Protein AF-A0A1M3E3U8-F1 (afdb_monomer)

Radius of gyration: 50.07 Å; Cα contacts (8 Å, |Δi|>4): 641; chains: 1; bounding box: 176×36×128 Å

Structure (mmCIF, N/CA/C/O backbone):
data_AF-A0A1M3E3U8-F1
#
_entry.id   AF-A0A1M3E3U8-F1
#
loop_
_atom_site.group_PDB
_atom_site.id
_atom_site.type_symbol
_atom_site.label_atom_id
_atom_site.label_alt_id
_atom_site.label_comp_id
_atom_site.label_asym_id
_atom_site.label_entity_id
_atom_site.label_seq_id
_atom_site.pdbx_PDB_ins_code
_atom_site.Cartn_x
_atom_site.Cartn_y
_atom_site.Cartn_z
_atom_site.occupancy
_atom_site.B_iso_or_equiv
_atom_site.auth_seq_id
_atom_site.auth_comp_id
_atom_site.auth_asym_id
_atom_site.auth_atom_id
_atom_site.pdbx_PDB_model_num
ATOM 1 N N . MET A 1 1 ? 107.750 -8.713 -57.120 1.00 47.09 1 MET A N 1
ATOM 2 C CA . MET A 1 1 ? 107.190 -7.758 -56.136 1.00 47.09 1 MET A CA 1
ATOM 3 C C . MET A 1 1 ? 106.108 -6.920 -56.795 1.00 47.09 1 MET A C 1
ATOM 5 O O . MET A 1 1 ? 106.442 -6.113 -57.650 1.00 47.09 1 MET A O 1
ATOM 9 N N . LYS A 1 2 ? 104.845 -7.128 -56.408 1.00 39.91 2 LYS A N 1
ATOM 10 C CA . LYS A 1 2 ? 103.888 -6.094 -55.963 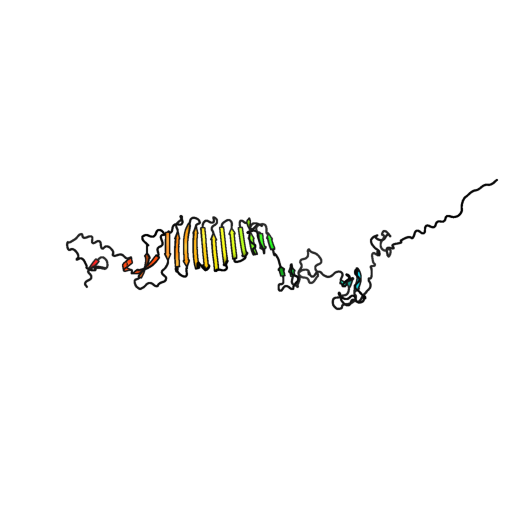1.00 39.91 2 LYS A CA 1
ATOM 11 C C . LYS A 1 2 ? 102.554 -6.790 -55.666 1.00 39.91 2 LYS A C 1
ATOM 13 O O . LYS A 1 2 ? 101.771 -7.099 -56.550 1.00 39.91 2 LYS A O 1
ATOM 18 N N . THR A 1 3 ? 102.406 -7.110 -54.389 1.00 50.44 3 THR A N 1
ATOM 19 C CA . THR A 1 3 ? 101.232 -7.641 -53.694 1.00 50.44 3 THR A CA 1
ATOM 20 C C . THR A 1 3 ? 100.165 -6.557 -53.568 1.00 50.44 3 THR A C 1
ATOM 22 O O . THR A 1 3 ? 100.559 -5.465 -53.175 1.00 50.44 3 THR A O 1
ATOM 25 N N . GLN A 1 4 ? 98.885 -6.870 -53.827 1.00 45.31 4 GLN A N 1
ATOM 26 C CA . GLN A 1 4 ? 97.648 -6.411 -53.135 1.00 45.31 4 GLN A CA 1
ATOM 27 C C . GLN A 1 4 ? 96.538 -7.419 -53.543 1.00 45.31 4 GLN A C 1
ATOM 29 O O . GLN A 1 4 ? 96.297 -7.567 -54.735 1.00 45.31 4 GLN A O 1
ATOM 34 N N . MET A 1 5 ? 96.038 -8.357 -52.714 1.00 49.56 5 MET A N 1
ATOM 35 C CA . MET A 1 5 ? 95.116 -8.230 -51.555 1.00 49.56 5 MET A CA 1
ATOM 36 C C . MET A 1 5 ? 93.924 -7.327 -51.930 1.00 49.56 5 MET A C 1
ATOM 38 O O . MET A 1 5 ? 94.169 -6.177 -52.262 1.00 49.56 5 MET A O 1
ATOM 42 N N . TYR A 1 6 ? 92.665 -7.774 -52.080 1.00 45.12 6 TYR A N 1
ATOM 43 C CA . TYR A 1 6 ? 91.730 -8.443 -51.147 1.00 45.12 6 TYR A CA 1
ATOM 44 C C . TYR A 1 6 ? 90.700 -9.294 -51.950 1.00 45.12 6 TYR A C 1
ATOM 46 O O . TYR A 1 6 ? 90.291 -8.876 -53.027 1.00 45.12 6 TYR A O 1
ATOM 54 N N . LEU A 1 7 ? 90.428 -10.570 -51.632 1.00 44.31 7 LEU A N 1
ATOM 55 C CA . LEU A 1 7 ? 89.422 -11.109 -50.680 1.00 44.31 7 LEU A CA 1
ATOM 56 C C . LEU A 1 7 ? 87.954 -10.665 -50.932 1.00 44.31 7 LEU A C 1
ATOM 58 O O . LEU A 1 7 ? 87.709 -9.473 -51.061 1.00 44.31 7 LEU A O 1
ATOM 62 N N . PRO A 1 8 ? 86.952 -11.562 -50.812 1.00 50.94 8 PRO A N 1
ATOM 63 C CA . PRO A 1 8 ? 86.638 -12.658 -51.725 1.00 50.94 8 PRO A CA 1
ATOM 64 C C . PRO A 1 8 ? 85.198 -12.574 -52.284 1.00 50.94 8 PRO A C 1
ATOM 66 O O . PRO A 1 8 ? 84.355 -11.788 -51.859 1.00 50.94 8 PRO A O 1
ATOM 69 N N . ALA A 1 9 ? 84.940 -13.436 -53.261 1.00 46.16 9 ALA A N 1
ATOM 70 C CA . ALA A 1 9 ? 83.663 -13.670 -53.910 1.00 46.16 9 ALA A CA 1
ATOM 71 C C . ALA A 1 9 ? 82.572 -14.197 -52.950 1.00 46.16 9 ALA A C 1
ATOM 73 O O . ALA A 1 9 ? 82.821 -15.085 -52.142 1.00 46.16 9 ALA A O 1
ATOM 74 N N . VAL A 1 10 ? 81.346 -13.705 -53.166 1.00 50.66 10 VAL A N 1
ATOM 75 C CA . VAL A 1 10 ? 80.073 -14.442 -53.035 1.00 50.66 10 VAL A CA 1
ATOM 76 C C . VAL A 1 10 ? 79.687 -14.909 -51.623 1.00 50.66 10 VAL A C 1
ATOM 78 O O . VAL A 1 10 ? 79.905 -16.045 -51.226 1.00 50.66 10 VAL A O 1
ATOM 81 N N . ALA A 1 11 ? 78.949 -14.046 -50.926 1.00 48.28 11 ALA A N 1
ATOM 82 C CA . ALA A 1 11 ? 77.798 -14.440 -50.112 1.00 48.28 11 ALA A CA 1
ATOM 83 C C . ALA A 1 11 ? 76.853 -13.236 -49.995 1.00 48.28 11 ALA A C 1
ATOM 85 O O . ALA A 1 11 ? 76.636 -12.674 -48.925 1.00 48.28 11 ALA A O 1
ATOM 86 N N . PHE A 1 12 ? 76.304 -12.800 -51.132 1.00 50.22 12 PHE A N 1
ATOM 87 C CA . PHE A 1 12 ? 75.153 -11.901 -51.155 1.00 50.22 12 PHE A CA 1
ATOM 88 C C . PHE A 1 12 ? 73.921 -12.725 -50.759 1.00 50.22 12 PHE A C 1
ATOM 90 O O . PHE A 1 12 ? 73.091 -13.094 -51.584 1.00 50.22 12 PHE A O 1
ATOM 97 N N . MET A 1 13 ? 73.864 -13.113 -49.484 1.00 51.66 13 MET A N 1
ATOM 98 C CA . MET A 1 13 ? 72.680 -13.696 -48.874 1.00 51.66 13 MET A CA 1
ATOM 99 C C . MET A 1 13 ? 71.683 -12.547 -48.724 1.00 51.66 13 MET A C 1
ATOM 101 O O . MET A 1 13 ? 71.619 -11.888 -47.690 1.00 51.66 13 MET A O 1
ATOM 105 N N . MET A 1 14 ? 70.958 -12.252 -49.808 1.00 54.44 14 MET A N 1
ATOM 106 C CA . MET A 1 14 ? 69.729 -11.472 -49.753 1.00 54.44 14 MET A CA 1
ATOM 107 C C . MET A 1 14 ? 68.792 -12.216 -48.806 1.00 54.44 14 MET A C 1
ATOM 109 O O . MET A 1 14 ? 68.085 -13.138 -49.206 1.00 54.44 14 MET A O 1
ATOM 113 N N . MET A 1 15 ? 68.815 -11.840 -47.529 1.00 57.16 15 MET A N 1
ATOM 114 C CA . MET A 1 15 ? 67.690 -12.092 -46.650 1.00 57.16 15 MET A CA 1
ATOM 115 C C . MET A 1 15 ? 66.501 -11.408 -47.311 1.00 57.16 15 MET A C 1
ATOM 117 O O . MET A 1 15 ? 66.370 -10.185 -47.280 1.00 57.16 15 MET A O 1
ATOM 121 N N . THR A 1 16 ? 65.653 -12.197 -47.959 1.00 57.88 16 THR A N 1
ATOM 122 C CA . THR A 1 16 ? 64.303 -11.788 -48.316 1.00 57.88 16 THR A CA 1
ATOM 123 C C . THR A 1 16 ? 63.552 -11.601 -47.005 1.00 57.88 16 THR A C 1
ATOM 125 O O . THR A 1 16 ? 62.852 -12.497 -46.539 1.00 57.88 16 THR A O 1
ATOM 128 N N . ALA A 1 17 ? 63.754 -10.455 -46.358 1.00 58.94 17 ALA A N 1
ATOM 129 C CA . ALA A 1 17 ? 62.857 -9.997 -45.320 1.00 58.94 17 ALA A CA 1
ATOM 130 C C . ALA A 1 17 ? 61.525 -9.730 -46.022 1.00 58.94 17 ALA A C 1
ATOM 132 O O . ALA A 1 17 ? 61.361 -8.731 -46.720 1.00 58.94 17 ALA A O 1
ATOM 133 N N . SER A 1 18 ? 60.590 -10.668 -45.904 1.00 62.00 18 SER A N 1
ATOM 134 C CA . SER A 1 18 ? 59.197 -10.431 -46.252 1.00 62.00 18 SER A CA 1
ATOM 135 C C . SER A 1 18 ? 58.698 -9.295 -45.361 1.00 62.00 18 SER A C 1
ATOM 137 O O . SER A 1 18 ? 58.420 -9.494 -44.179 1.00 62.00 18 SER A O 1
ATOM 139 N N . ALA A 1 19 ? 58.659 -8.082 -45.914 1.00 58.94 19 ALA A N 1
ATOM 140 C CA . ALA A 1 19 ? 58.070 -6.929 -45.260 1.00 58.94 19 ALA A CA 1
ATOM 141 C C . ALA A 1 19 ? 56.557 -7.164 -45.163 1.00 58.94 19 ALA A C 1
ATOM 143 O O . ALA A 1 19 ? 55.836 -7.060 -46.154 1.00 58.94 19 ALA A O 1
ATOM 144 N N . MET A 1 20 ? 56.077 -7.507 -43.968 1.00 61.06 20 MET A N 1
ATOM 145 C CA . MET A 1 20 ? 54.649 -7.508 -43.660 1.00 61.06 20 MET A CA 1
ATOM 146 C C . MET A 1 20 ? 54.196 -6.049 -43.550 1.00 61.06 20 MET A C 1
ATOM 148 O O . MET A 1 20 ? 54.241 -5.452 -42.478 1.00 61.06 20 MET A O 1
ATOM 152 N N . ALA A 1 21 ? 53.820 -5.438 -44.671 1.00 60.94 21 ALA A N 1
ATOM 153 C CA . ALA A 1 21 ? 53.262 -4.093 -44.675 1.00 60.94 21 ALA A CA 1
ATOM 154 C C . ALA A 1 21 ? 51.760 -4.164 -44.372 1.00 60.94 21 ALA A C 1
ATOM 156 O O . ALA A 1 21 ? 50.943 -4.328 -45.277 1.00 60.94 21 ALA A O 1
ATOM 157 N N . GLN A 1 22 ? 51.374 -4.016 -43.104 1.00 64.31 22 GLN A N 1
ATOM 158 C CA . GLN A 1 22 ? 50.010 -3.580 -42.819 1.00 64.31 22 GLN A CA 1
ATOM 159 C C . GLN A 1 22 ? 49.916 -2.108 -43.228 1.00 64.31 22 GLN A C 1
ATOM 161 O O . GLN A 1 22 ? 50.676 -1.271 -42.741 1.00 64.31 22 GLN A O 1
ATOM 166 N N . THR A 1 23 ? 49.031 -1.796 -44.171 1.00 73.00 23 THR A N 1
ATOM 167 C CA . THR A 1 23 ? 48.880 -0.430 -44.679 1.00 73.00 23 THR A CA 1
ATOM 168 C C . THR A 1 23 ? 47.636 0.192 -44.066 1.00 73.00 23 THR A C 1
ATOM 170 O O . THR A 1 23 ? 46.518 -0.193 -44.398 1.00 73.00 23 THR A O 1
ATOM 173 N N . LYS A 1 24 ? 47.835 1.183 -43.193 1.00 86.00 24 LYS A N 1
ATOM 174 C CA . LYS A 1 24 ? 46.784 2.138 -42.832 1.00 86.00 24 LYS A CA 1
ATOM 175 C C . LYS A 1 24 ? 46.380 2.904 -44.094 1.00 86.00 24 LYS A C 1
ATOM 177 O O . LYS A 1 24 ? 47.239 3.497 -44.749 1.00 86.00 24 LYS A O 1
ATOM 182 N N . ILE A 1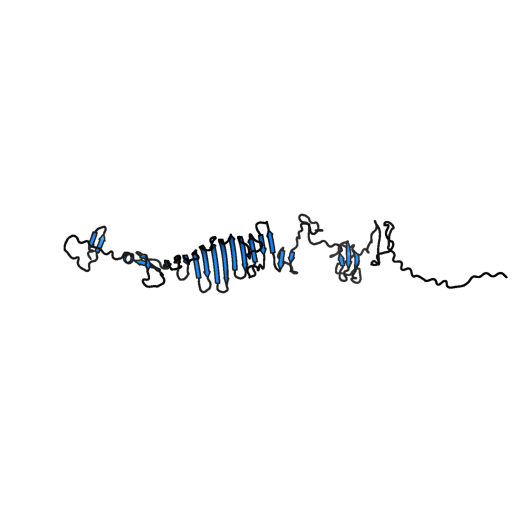 25 ? 45.097 2.902 -44.448 1.00 89.25 25 ILE A N 1
ATOM 183 C CA . ILE A 1 25 ? 44.604 3.639 -45.617 1.00 89.25 25 ILE A CA 1
ATOM 184 C C . ILE A 1 25 ? 44.312 5.075 -45.175 1.00 89.25 25 ILE A C 1
ATOM 186 O O . ILE A 1 25 ? 43.394 5.315 -44.392 1.00 89.25 25 ILE A O 1
ATOM 190 N N . LYS A 1 26 ? 45.091 6.033 -45.684 1.00 88.44 26 LYS A N 1
ATOM 191 C CA . LYS A 1 26 ? 44.958 7.456 -45.347 1.00 88.44 26 LYS A CA 1
ATOM 192 C C . LYS A 1 26 ? 44.986 8.355 -46.575 1.00 88.44 26 LYS A C 1
ATOM 194 O O . LYS A 1 26 ? 45.572 7.999 -47.593 1.00 88.44 26 LYS A O 1
ATOM 199 N N . ASP A 1 27 ? 44.394 9.541 -46.465 1.00 88.50 27 ASP A N 1
ATOM 200 C CA . ASP A 1 27 ? 44.378 10.555 -47.532 1.00 88.50 27 ASP A CA 1
ATOM 201 C C . ASP A 1 27 ? 45.344 11.730 -47.301 1.00 88.50 27 ASP A C 1
ATOM 203 O O . ASP A 1 27 ? 45.356 12.683 -48.079 1.00 88.50 27 ASP A O 1
ATOM 207 N N . GLY A 1 28 ? 46.152 11.658 -46.239 1.00 86.94 28 GLY A N 1
ATOM 208 C CA . GLY A 1 28 ? 47.145 12.676 -45.889 1.00 86.94 28 GLY A CA 1
ATOM 209 C C . GLY A 1 28 ? 46.590 13.889 -45.137 1.00 86.94 28 GLY A C 1
ATOM 210 O O . GLY A 1 28 ? 47.351 14.807 -44.850 1.00 86.94 28 GLY A O 1
ATOM 211 N N . SER A 1 29 ? 45.301 13.903 -44.785 1.00 88.88 29 SER A N 1
ATOM 212 C CA . SER A 1 29 ? 44.689 15.015 -44.043 1.00 88.88 29 SER A CA 1
ATOM 213 C C . SER A 1 29 ? 45.019 15.036 -42.542 1.00 88.88 29 SER A C 1
ATOM 215 O O . SER A 1 29 ? 44.788 16.055 -41.890 1.00 88.88 29 SER A O 1
ATOM 217 N N . ILE A 1 30 ? 45.570 13.944 -41.999 1.00 86.06 30 ILE A N 1
ATOM 218 C CA . ILE A 1 30 ? 46.013 13.794 -40.605 1.00 86.06 30 ILE A CA 1
ATOM 219 C C . ILE A 1 30 ? 47.512 13.455 -40.587 1.00 86.06 30 ILE A C 1
ATOM 221 O O . ILE A 1 30 ? 47.988 12.627 -41.368 1.00 86.06 30 ILE A O 1
ATOM 225 N N . SER A 1 31 ? 48.262 14.086 -39.679 1.00 86.50 31 SER A N 1
ATOM 226 C CA . SER A 1 31 ? 49.657 13.734 -39.387 1.00 86.50 31 SER A CA 1
ATOM 227 C C . SER A 1 31 ? 49.710 12.825 -38.156 1.00 86.50 31 SER A C 1
ATOM 229 O O . SER A 1 31 ? 49.642 13.303 -37.025 1.00 86.50 31 SER A O 1
ATOM 231 N N . SER A 1 32 ? 49.788 11.511 -38.373 1.00 81.56 32 SER A N 1
ATOM 232 C CA . SER A 1 32 ? 49.853 10.484 -37.325 1.00 81.56 32 SER A CA 1
ATOM 233 C C . SER A 1 32 ? 50.956 9.453 -37.602 1.00 81.56 32 SER A C 1
ATOM 235 O O . SER A 1 32 ? 51.620 9.477 -38.647 1.00 81.56 32 SER A O 1
ATOM 237 N N . THR A 1 33 ? 51.154 8.520 -36.665 1.00 81.81 33 THR A N 1
ATOM 238 C CA . THR A 1 33 ? 52.050 7.381 -36.876 1.00 81.81 33 THR A CA 1
ATOM 239 C C . THR A 1 33 ? 51.530 6.502 -38.027 1.00 81.81 33 THR A C 1
ATOM 241 O O . THR A 1 33 ? 50.348 6.159 -38.080 1.00 81.81 33 THR A O 1
ATOM 244 N N . PRO A 1 34 ? 52.399 6.099 -38.971 1.00 74.50 34 PRO A N 1
ATOM 245 C CA . PRO A 1 34 ? 51.977 5.342 -40.150 1.00 74.50 34 PRO A CA 1
ATOM 246 C C . PRO A 1 34 ? 51.612 3.886 -39.836 1.00 74.50 34 PRO A C 1
ATOM 248 O O . PRO A 1 34 ? 50.999 3.226 -40.671 1.00 74.50 34 PRO A O 1
ATOM 251 N N . GLN A 1 35 ? 51.989 3.385 -38.655 1.00 85.06 35 GLN A N 1
ATOM 252 C CA . GLN A 1 35 ? 51.650 2.032 -38.229 1.00 85.06 35 GLN A CA 1
ATOM 253 C C . GLN A 1 35 ? 50.146 1.948 -37.927 1.00 85.06 35 GLN A C 1
ATOM 255 O O . GLN A 1 35 ? 49.643 2.780 -37.163 1.00 85.06 35 GLN A O 1
ATOM 260 N N . PRO A 1 36 ? 49.418 0.990 -38.522 1.00 84.62 36 PRO A N 1
ATOM 261 C CA . PRO A 1 36 ? 48.057 0.699 -38.103 1.00 84.62 36 PRO A CA 1
ATOM 262 C C . PRO A 1 36 ? 48.044 0.110 -36.688 1.00 84.62 36 PRO A C 1
ATOM 264 O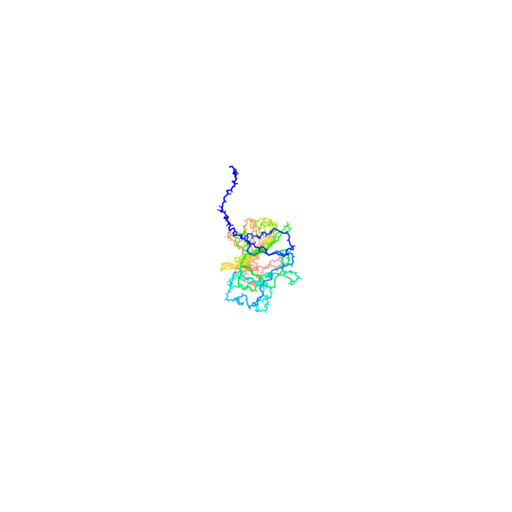 O . PRO A 1 36 ? 49.047 -0.401 -36.185 1.00 84.62 36 PRO A O 1
ATOM 267 N N . SER A 1 37 ? 46.894 0.192 -36.035 1.00 86.25 37 SER A N 1
ATOM 268 C CA . SER A 1 37 ? 46.616 -0.478 -34.775 1.00 86.25 37 SER A CA 1
ATOM 269 C C . SER A 1 37 ? 46.866 -1.978 -34.923 1.00 86.25 37 SER A C 1
ATOM 271 O O . SER A 1 37 ? 46.295 -2.619 -35.802 1.00 86.25 37 SER A O 1
ATOM 273 N N . GLY A 1 38 ? 47.647 -2.569 -34.013 1.00 88.06 38 GLY A N 1
ATOM 274 C CA . GLY A 1 38 ? 47.888 -4.020 -33.993 1.00 88.06 38 GLY A CA 1
ATOM 275 C C . GLY A 1 38 ? 46.619 -4.864 -33.800 1.00 88.06 38 GLY A C 1
ATOM 276 O O . GLY A 1 38 ? 46.660 -6.077 -33.980 1.00 88.06 38 GLY A O 1
ATOM 277 N N . ASN A 1 39 ? 45.495 -4.220 -33.468 1.00 88.31 39 ASN A N 1
ATOM 278 C CA . ASN A 1 39 ? 44.179 -4.834 -33.309 1.00 88.31 39 ASN A CA 1
ATOM 279 C C . ASN A 1 39 ? 43.249 -4.613 -34.520 1.00 88.31 39 ASN A C 1
ATOM 281 O O . ASN A 1 39 ? 42.078 -4.981 -34.449 1.00 88.31 39 ASN A O 1
ATOM 285 N N . ALA A 1 40 ? 43.719 -3.992 -35.610 1.00 87.00 40 ALA A N 1
ATOM 286 C CA . ALA A 1 40 ? 42.898 -3.668 -36.774 1.00 87.00 40 ALA A CA 1
ATOM 287 C C . ALA A 1 40 ? 43.471 -4.280 -38.058 1.00 87.00 40 ALA A C 1
ATOM 289 O O . ALA A 1 40 ? 44.582 -3.973 -38.476 1.00 87.00 40 ALA A O 1
ATOM 290 N N . VAL A 1 41 ? 42.668 -5.103 -38.739 1.00 87.44 41 VAL A N 1
ATOM 291 C CA . VAL A 1 41 ? 42.979 -5.555 -40.109 1.00 87.44 41 VAL A CA 1
ATOM 292 C C . VAL A 1 41 ? 42.730 -4.430 -41.125 1.00 87.44 41 VAL A C 1
ATOM 294 O O . VAL A 1 41 ? 43.400 -4.361 -42.152 1.00 87.44 41 VAL A O 1
ATOM 297 N N . LEU A 1 42 ? 41.787 -3.529 -40.828 1.00 88.38 42 LEU A N 1
ATOM 298 C CA . LEU A 1 42 ? 41.476 -2.345 -41.624 1.00 88.38 42 LEU A CA 1
ATOM 299 C C . LEU A 1 42 ? 41.439 -1.115 -40.716 1.00 88.38 42 LEU A C 1
ATOM 301 O O . LEU A 1 42 ? 40.608 -1.033 -39.814 1.00 88.38 42 LEU A O 1
ATOM 305 N N . GLU A 1 43 ? 42.301 -0.143 -41.003 1.00 90.88 43 GLU A N 1
ATOM 306 C CA . GLU A 1 43 ? 42.273 1.185 -40.395 1.00 90.88 43 GLU A CA 1
ATOM 307 C C . GLU A 1 43 ? 42.204 2.246 -41.496 1.00 90.88 43 GLU A C 1
ATOM 309 O O . GLU A 1 43 ? 42.998 2.233 -42.443 1.00 90.88 43 GLU A O 1
ATOM 314 N N . LEU A 1 44 ? 41.230 3.147 -41.361 1.00 91.69 44 LEU A N 1
ATOM 315 C CA . LEU A 1 44 ? 40.986 4.268 -42.260 1.00 91.69 44 LEU A CA 1
ATOM 316 C C . LEU A 1 44 ? 41.227 5.564 -41.492 1.00 91.69 44 LEU A C 1
ATOM 318 O O . LEU A 1 44 ? 40.642 5.762 -40.430 1.00 91.69 44 LEU A O 1
ATOM 322 N N . GLU A 1 45 ? 42.057 6.446 -42.038 1.00 91.44 45 GLU A N 1
ATOM 323 C CA . GLU A 1 45 ? 42.393 7.720 -41.405 1.00 91.44 45 GLU A CA 1
ATOM 324 C C . GLU A 1 45 ? 42.173 8.888 -42.372 1.00 91.44 45 GLU A C 1
ATOM 326 O O . GLU A 1 45 ? 42.831 9.010 -43.408 1.00 91.44 45 GLU A O 1
ATOM 331 N N . SER A 1 46 ? 41.225 9.757 -42.027 1.00 93.00 46 SER A N 1
ATOM 332 C CA . SER A 1 46 ? 40.938 10.997 -42.743 1.00 93.00 46 SER A CA 1
ATOM 333 C C . SER A 1 46 ? 40.201 11.972 -41.822 1.00 93.00 46 SER A C 1
ATOM 335 O O . SER A 1 46 ? 39.383 11.558 -41.005 1.00 93.00 46 SER A O 1
ATOM 337 N N . ASN A 1 47 ? 40.459 13.270 -41.974 1.00 93.50 47 ASN A N 1
ATOM 338 C CA . ASN A 1 47 ? 39.711 14.345 -41.320 1.00 93.50 47 ASN A CA 1
ATOM 339 C C . ASN A 1 47 ? 38.391 14.678 -42.036 1.00 93.50 47 ASN A C 1
ATOM 341 O O . ASN A 1 47 ? 37.576 15.419 -41.491 1.00 93.50 47 ASN A O 1
ATOM 345 N N . ASN A 1 48 ? 38.188 14.209 -43.275 1.00 93.06 48 ASN A N 1
ATOM 346 C CA . ASN A 1 48 ? 37.062 14.645 -44.111 1.00 93.06 48 ASN A CA 1
ATOM 347 C C . ASN A 1 48 ? 36.462 13.569 -45.039 1.00 93.06 48 ASN A C 1
ATOM 349 O O . ASN A 1 48 ? 35.529 13.867 -45.786 1.00 93.06 48 ASN A O 1
ATOM 353 N N . LYS A 1 49 ? 36.950 12.327 -44.995 1.00 93.56 49 LYS A N 1
ATOM 354 C CA . LYS A 1 49 ? 36.393 11.164 -45.702 1.00 93.56 49 LYS A CA 1
ATOM 355 C C . LYS A 1 49 ? 35.988 10.088 -44.701 1.00 93.56 49 LYS A C 1
ATOM 357 O O . LYS A 1 49 ? 36.551 9.987 -43.618 1.00 93.56 49 LYS A O 1
ATOM 362 N N . GLY A 1 50 ? 35.021 9.262 -45.089 1.00 91.50 50 GLY A N 1
ATOM 363 C CA . GLY A 1 50 ? 34.550 8.129 -44.292 1.00 91.50 50 GLY A CA 1
ATOM 364 C C . GLY A 1 50 ? 34.537 6.824 -45.082 1.00 91.50 50 GLY A C 1
ATOM 365 O O . GLY A 1 50 ? 34.886 6.785 -46.263 1.00 91.50 50 GLY A O 1
ATOM 366 N N . LEU A 1 51 ? 34.095 5.751 -44.426 1.00 93.56 51 LEU A N 1
ATOM 367 C CA . LEU A 1 51 ? 33.841 4.460 -45.059 1.00 93.56 51 LEU A CA 1
ATOM 368 C C . LEU A 1 51 ? 32.423 4.430 -45.638 1.00 93.56 51 LEU A C 1
ATOM 370 O O . LEU A 1 51 ? 31.445 4.486 -44.894 1.00 93.56 51 LEU A O 1
ATOM 374 N N . LEU A 1 52 ? 32.304 4.286 -46.958 1.00 94.06 52 LEU A N 1
ATOM 375 C CA . LEU A 1 52 ? 31.024 3.976 -47.589 1.00 94.06 52 LEU A CA 1
ATOM 376 C C . LEU A 1 52 ? 30.832 2.456 -47.617 1.00 94.06 52 LEU A C 1
ATOM 378 O O . LEU A 1 52 ? 31.447 1.763 -48.425 1.00 94.06 52 LEU A O 1
ATOM 382 N N . LEU A 1 53 ? 29.983 1.941 -46.728 1.00 96.19 53 LEU A N 1
ATOM 383 C CA . LEU A 1 53 ? 29.631 0.520 -46.704 1.00 96.19 53 LEU A CA 1
ATOM 384 C C . LEU A 1 53 ? 28.820 0.111 -47.948 1.00 96.19 53 LEU A C 1
ATOM 386 O O . LEU A 1 53 ? 28.153 0.961 -48.552 1.00 96.19 53 LEU A O 1
ATOM 390 N N . PRO A 1 54 ? 28.821 -1.187 -48.315 1.00 96.94 54 PRO A N 1
ATOM 391 C CA . PRO A 1 54 ? 27.958 -1.701 -49.370 1.00 96.94 54 PRO A CA 1
ATOM 392 C C . PRO A 1 54 ? 26.497 -1.291 -49.155 1.00 96.94 54 PRO A C 1
ATOM 394 O O . PRO A 1 54 ? 25.937 -1.480 -48.071 1.00 96.94 54 PRO A O 1
ATOM 397 N N . ARG A 1 55 ? 25.890 -0.716 -50.198 1.00 97.50 55 ARG A N 1
ATOM 398 C CA . ARG A 1 55 ? 24.478 -0.323 -50.215 1.00 97.50 55 ARG A CA 1
ATOM 399 C C . ARG A 1 55 ? 23.641 -1.515 -50.646 1.00 97.50 55 ARG A C 1
ATOM 401 O O . ARG A 1 55 ? 23.715 -1.933 -51.798 1.00 97.50 55 ARG A O 1
ATOM 408 N N . VAL A 1 56 ? 22.873 -2.059 -49.717 1.00 96.81 56 VAL A N 1
ATOM 409 C CA . VAL A 1 56 ? 22.137 -3.310 -49.895 1.00 96.81 56 VAL A CA 1
ATOM 410 C C . VAL A 1 56 ? 20.654 -3.042 -49.667 1.00 96.81 56 VAL A C 1
ATOM 412 O O . VAL A 1 56 ? 20.292 -2.406 -48.689 1.00 96.81 56 VAL A O 1
ATOM 415 N N . ALA A 1 57 ? 19.776 -3.507 -50.553 1.00 97.00 57 ALA A N 1
ATOM 416 C CA . ALA A 1 57 ? 18.333 -3.435 -50.328 1.00 97.00 57 ALA A CA 1
ATOM 417 C C . ALA A 1 57 ? 17.893 -4.659 -49.509 1.00 97.00 57 ALA A C 1
ATOM 419 O O . ALA A 1 57 ? 17.743 -5.746 -50.065 1.00 97.00 57 ALA A O 1
ATOM 420 N N . LEU A 1 58 ? 17.753 -4.503 -48.190 1.00 97.19 58 LEU A N 1
ATOM 421 C CA . LEU A 1 58 ? 17.271 -5.571 -47.310 1.00 97.19 58 LEU A CA 1
ATOM 422 C C . LEU A 1 58 ? 15.758 -5.765 -47.474 1.00 97.19 58 LEU A C 1
ATOM 424 O O . LEU A 1 58 ? 15.037 -4.820 -47.789 1.00 97.19 58 LEU A O 1
ATOM 428 N N . THR A 1 59 ? 15.272 -6.985 -47.242 1.00 96.25 59 THR A N 1
ATOM 429 C CA . THR A 1 59 ? 13.844 -7.316 -47.398 1.00 96.25 59 THR A CA 1
ATOM 430 C C . THR A 1 59 ? 13.084 -7.396 -46.074 1.00 96.25 59 THR A C 1
ATOM 432 O O . THR A 1 59 ? 11.917 -7.017 -46.040 1.00 96.25 59 THR A O 1
ATOM 435 N N . ALA A 1 60 ? 13.723 -7.895 -45.010 1.00 96.69 60 ALA A N 1
ATOM 436 C CA . ALA A 1 60 ? 13.204 -7.962 -43.639 1.00 96.69 60 ALA A CA 1
ATOM 437 C C . ALA A 1 60 ? 14.354 -8.237 -42.648 1.00 96.69 60 ALA A C 1
ATOM 439 O O . ALA A 1 60 ? 15.399 -8.753 -43.059 1.00 96.69 60 ALA A O 1
ATOM 440 N N . LEU A 1 61 ? 14.180 -7.951 -41.352 1.00 96.06 61 LEU A N 1
ATOM 441 C CA . LEU A 1 61 ? 15.222 -8.181 -40.338 1.00 96.06 61 LEU A CA 1
ATOM 442 C C . LEU A 1 61 ? 15.574 -9.668 -40.204 1.00 96.06 61 LEU A C 1
ATOM 444 O O . LEU A 1 61 ? 16.745 -10.033 -40.125 1.00 96.06 61 LEU A O 1
ATOM 448 N N . ASN A 1 62 ? 14.570 -10.540 -40.233 1.00 96.38 62 ASN A N 1
ATOM 449 C CA . ASN A 1 62 ? 14.711 -11.987 -40.049 1.00 96.38 62 ASN A CA 1
ATOM 450 C C . ASN A 1 62 ? 15.072 -12.765 -41.331 1.00 96.38 62 ASN A C 1
ATOM 452 O O . ASN A 1 62 ? 15.006 -13.993 -41.338 1.00 96.38 62 ASN A O 1
ATOM 456 N N . THR A 1 63 ? 15.391 -12.072 -42.428 1.00 95.75 63 THR A N 1
ATOM 457 C CA . THR A 1 63 ? 15.694 -12.695 -43.720 1.00 95.75 63 THR A CA 1
ATOM 458 C C . THR A 1 63 ? 17.135 -12.401 -44.127 1.00 95.75 63 THR A C 1
ATOM 460 O O . THR A 1 63 ? 17.582 -11.257 -44.099 1.00 95.75 63 THR A O 1
ATOM 463 N N . ALA A 1 64 ? 17.869 -13.431 -44.559 1.00 93.69 64 ALA A N 1
ATOM 464 C CA . ALA A 1 64 ? 19.261 -13.281 -44.989 1.00 93.69 64 ALA A CA 1
ATOM 465 C C . ALA A 1 64 ? 19.402 -12.458 -46.281 1.00 93.69 64 ALA A C 1
ATOM 467 O O . ALA A 1 64 ? 20.439 -11.831 -46.506 1.00 93.69 64 ALA A O 1
ATOM 468 N N . ALA A 1 65 ? 18.359 -12.458 -47.115 1.00 91.25 65 ALA A N 1
ATOM 469 C CA . ALA A 1 65 ? 18.342 -11.805 -48.413 1.00 91.25 65 ALA A CA 1
ATOM 470 C C . ALA A 1 65 ? 18.782 -10.327 -48.331 1.00 91.25 65 ALA A C 1
ATOM 472 O O . ALA A 1 65 ? 18.411 -9.612 -47.395 1.00 91.25 65 ALA A O 1
ATOM 473 N N . PRO A 1 66 ? 19.574 -9.860 -49.314 1.00 88.81 66 PRO A N 1
ATOM 474 C CA . PRO A 1 66 ? 19.966 -10.552 -50.550 1.00 88.81 66 PRO A CA 1
ATOM 475 C C . PRO A 1 66 ? 21.180 -11.488 -50.407 1.00 88.81 66 PRO A C 1
ATOM 477 O O . PRO A 1 66 ? 21.666 -12.012 -51.407 1.00 88.81 66 PRO A O 1
ATOM 480 N N . LEU A 1 67 ? 21.685 -11.708 -49.190 1.00 91.19 67 LEU A N 1
ATOM 481 C CA . LEU A 1 67 ? 22.686 -12.745 -48.948 1.00 91.19 67 LEU A CA 1
ATOM 482 C C . LEU A 1 67 ? 22.030 -14.130 -48.972 1.00 91.19 67 LEU A C 1
ATOM 484 O O . LEU A 1 67 ? 20.831 -14.279 -48.734 1.00 91.19 67 LEU A O 1
ATOM 488 N N . THR A 1 68 ? 22.831 -15.163 -49.220 1.00 94.00 68 THR A N 1
ATOM 489 C CA . THR A 1 68 ? 22.368 -16.559 -49.190 1.00 94.00 68 THR A CA 1
ATOM 490 C C . THR A 1 68 ? 22.210 -17.104 -47.767 1.00 94.00 68 THR A C 1
ATOM 492 O O . THR A 1 68 ? 21.478 -18.068 -47.569 1.00 94.00 68 THR A O 1
ATOM 495 N N . ALA A 1 69 ? 22.873 -16.495 -46.776 1.00 96.38 69 ALA A N 1
ATOM 496 C CA . ALA A 1 69 ? 22.805 -16.857 -45.361 1.00 96.38 69 ALA A CA 1
ATOM 497 C C . ALA A 1 69 ? 23.122 -15.651 -44.455 1.00 96.38 69 ALA A C 1
ATOM 499 O O . ALA A 1 69 ? 23.773 -14.695 -44.883 1.00 96.38 69 ALA A O 1
ATOM 500 N N . HIS A 1 70 ? 22.682 -15.702 -43.193 1.00 97.12 70 HIS A N 1
ATOM 501 C CA . HIS A 1 70 ? 23.097 -14.741 -42.170 1.00 97.12 70 HIS A CA 1
ATOM 502 C C . HIS A 1 70 ? 24.572 -14.966 -41.804 1.00 97.12 70 HIS A C 1
ATOM 504 O O . HIS A 1 70 ? 24.980 -16.089 -41.515 1.00 97.12 70 HIS A O 1
ATOM 510 N N . VAL A 1 71 ? 25.374 -13.898 -41.811 1.00 97.38 71 VAL A N 1
ATOM 511 C CA . VAL A 1 71 ? 26.811 -13.943 -41.492 1.00 97.38 71 VAL A CA 1
ATOM 512 C C . VAL A 1 71 ? 27.091 -12.970 -40.356 1.00 97.38 71 VAL A C 1
ATOM 514 O O . VAL A 1 71 ? 27.032 -11.760 -40.560 1.00 97.38 71 VAL A O 1
ATOM 517 N N . ALA A 1 72 ? 27.397 -13.484 -39.163 1.00 97.56 72 ALA A N 1
ATOM 518 C CA . ALA A 1 72 ? 27.643 -12.656 -37.983 1.00 97.56 72 ALA A CA 1
ATOM 519 C C . ALA A 1 72 ? 28.770 -11.630 -38.219 1.00 97.56 72 ALA A C 1
ATOM 521 O O . ALA A 1 72 ? 29.824 -11.962 -38.757 1.00 97.56 72 ALA A O 1
ATOM 522 N N . GLY A 1 73 ? 28.540 -10.377 -37.822 1.00 95.12 73 GLY A N 1
ATOM 523 C CA . GLY A 1 73 ? 29.473 -9.258 -37.990 1.00 95.12 73 GLY A CA 1
ATOM 524 C C . GL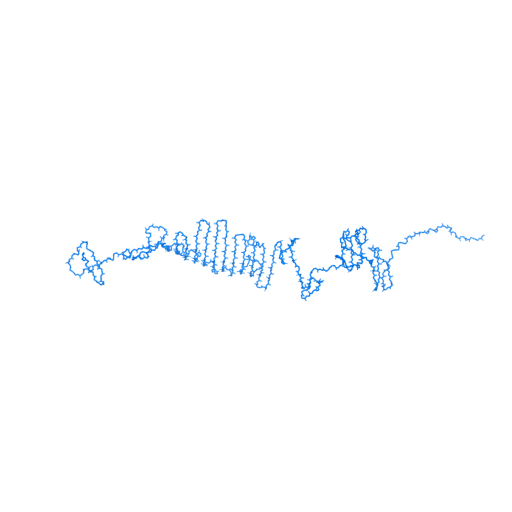Y A 1 73 ? 29.409 -8.556 -39.354 1.00 95.12 73 GLY A C 1
ATOM 525 O O . GLY A 1 73 ? 29.993 -7.483 -39.512 1.00 95.12 73 GLY A O 1
ATOM 526 N N . MET A 1 74 ? 28.672 -9.096 -40.334 1.00 96.44 74 MET A N 1
ATOM 527 C CA . MET A 1 74 ? 28.466 -8.435 -41.630 1.00 96.44 74 MET A CA 1
ATOM 528 C C . MET A 1 74 ? 27.761 -7.092 -41.433 1.00 96.44 74 MET A C 1
ATOM 530 O O . MET A 1 74 ? 26.685 -7.074 -40.848 1.00 96.44 74 MET A O 1
ATOM 534 N N . THR A 1 75 ? 28.316 -5.993 -41.953 1.00 96.94 75 THR A N 1
ATOM 535 C CA . THR A 1 75 ? 27.742 -4.644 -41.801 1.00 96.94 75 THR A CA 1
ATOM 536 C C . THR A 1 75 ? 27.496 -3.989 -43.158 1.00 96.94 75 THR A C 1
ATOM 538 O O . THR A 1 75 ? 28.377 -3.972 -44.017 1.00 96.94 75 THR A O 1
ATOM 541 N N . VAL A 1 76 ? 26.297 -3.442 -43.358 1.00 97.44 76 VAL A N 1
ATOM 542 C CA . VAL A 1 76 ? 25.846 -2.839 -44.622 1.00 97.44 76 VAL A CA 1
ATOM 543 C C . VAL A 1 76 ? 25.063 -1.551 -44.369 1.00 97.44 76 VAL A C 1
ATOM 545 O O . VAL A 1 76 ? 24.589 -1.300 -43.259 1.00 97.44 76 VAL A O 1
ATOM 548 N N . TYR A 1 77 ? 24.891 -0.741 -45.412 1.00 97.50 77 TYR A N 1
ATOM 549 C CA . TYR A 1 77 ? 23.905 0.336 -45.422 1.00 97.50 77 TYR A CA 1
ATOM 550 C C . TYR A 1 77 ? 22.649 -0.145 -46.157 1.00 97.50 77 TYR A C 1
ATOM 552 O O . TYR A 1 77 ? 22.690 -0.373 -47.368 1.00 97.50 77 TYR A O 1
ATOM 560 N N . ASN A 1 78 ? 21.537 -0.301 -45.439 1.00 97.38 78 ASN A N 1
ATOM 561 C CA . ASN A 1 78 ? 20.253 -0.622 -46.044 1.00 97.38 78 ASN A CA 1
ATOM 562 C C . ASN A 1 78 ? 19.713 0.575 -46.837 1.00 97.38 78 ASN A C 1
ATOM 564 O O . ASN A 1 78 ? 19.704 1.698 -46.332 1.00 97.38 78 ASN A O 1
ATOM 568 N N . THR A 1 79 ? 19.217 0.332 -48.048 1.00 97.31 79 THR A N 1
ATOM 569 C CA . THR A 1 79 ? 18.564 1.349 -48.890 1.00 97.31 79 THR A CA 1
ATOM 570 C C . THR A 1 79 ? 17.048 1.191 -48.988 1.00 97.31 79 THR A C 1
ATOM 572 O O . THR A 1 79 ? 16.381 2.111 -49.457 1.00 97.31 79 THR A O 1
ATOM 575 N N . ALA A 1 80 ? 16.495 0.054 -48.565 1.00 97.38 80 ALA A N 1
ATOM 576 C CA . ALA A 1 80 ? 15.075 -0.246 -48.704 1.00 97.38 80 ALA A CA 1
ATOM 577 C C . ALA A 1 80 ? 14.245 0.287 -47.524 1.00 97.38 80 ALA A C 1
ATOM 579 O O . ALA A 1 80 ? 14.721 0.366 -46.392 1.00 97.38 80 ALA A O 1
ATOM 580 N N . SER A 1 81 ? 12.976 0.597 -47.792 1.00 96.38 81 SER A N 1
ATOM 581 C CA . SER A 1 81 ? 11.944 0.813 -46.772 1.00 96.38 81 SER A CA 1
ATOM 582 C C . SER A 1 81 ? 10.840 -0.210 -47.007 1.00 96.38 81 SER A C 1
ATOM 584 O O . SER A 1 81 ? 9.934 0.014 -47.809 1.00 96.38 81 SER A O 1
ATOM 586 N N . THR A 1 82 ? 10.968 -1.388 -46.405 1.00 95.94 82 THR A N 1
ATOM 587 C CA . THR A 1 82 ? 10.077 -2.530 -46.652 1.00 95.94 82 THR A CA 1
ATOM 588 C C . THR A 1 82 ? 9.988 -3.381 -45.392 1.00 95.94 82 THR A C 1
ATOM 590 O O . THR A 1 82 ? 10.986 -3.549 -44.703 1.00 95.94 82 THR A O 1
ATOM 593 N N . ALA A 1 83 ? 8.797 -3.903 -45.083 1.00 94.75 83 ALA A N 1
ATOM 594 C CA . ALA A 1 83 ? 8.537 -4.654 -43.854 1.00 94.75 83 ALA A CA 1
ATOM 595 C C . ALA A 1 83 ? 9.018 -3.898 -42.593 1.00 94.75 83 ALA A C 1
ATOM 597 O O . ALA A 1 83 ? 8.515 -2.815 -42.300 1.00 94.75 83 ALA A O 1
ATOM 598 N N . ASP A 1 84 ? 9.976 -4.466 -41.865 1.00 92.75 84 ASP A N 1
ATOM 599 C CA . ASP A 1 84 ? 10.565 -3.970 -40.619 1.00 92.75 84 ASP A CA 1
ATOM 600 C C . ASP A 1 84 ? 11.949 -3.314 -40.810 1.00 92.75 84 ASP A C 1
ATOM 602 O O . ASP A 1 84 ? 12.609 -2.957 -39.830 1.00 92.75 84 ASP A O 1
ATOM 606 N N . VAL A 1 85 ? 12.387 -3.098 -42.059 1.00 94.56 85 VAL A N 1
ATOM 607 C CA . VAL A 1 85 ? 13.635 -2.391 -42.378 1.00 94.56 85 VAL A CA 1
ATOM 608 C C . VAL A 1 85 ? 13.384 -0.997 -42.951 1.00 94.56 85 VAL A C 1
ATOM 610 O O . VAL A 1 85 ? 12.491 -0.759 -43.762 1.00 94.56 85 VAL A O 1
ATOM 613 N N . THR A 1 86 ? 14.239 -0.060 -42.552 1.00 95.19 86 THR A N 1
ATOM 614 C CA . THR A 1 86 ? 14.300 1.323 -43.057 1.00 95.19 86 THR A CA 1
ATOM 615 C C . THR A 1 86 ? 15.734 1.688 -43.441 1.00 95.19 86 THR A C 1
ATOM 617 O O . THR A 1 86 ? 16.664 1.040 -42.939 1.00 95.19 86 THR A O 1
ATOM 620 N N . PRO A 1 87 ? 15.971 2.702 -44.296 1.00 96.00 87 PRO A N 1
ATOM 621 C CA . PRO A 1 87 ? 17.327 3.098 -44.659 1.00 96.00 87 PRO A CA 1
ATOM 622 C C . PRO A 1 87 ? 18.200 3.428 -43.438 1.00 96.00 87 PRO A C 1
ATOM 624 O O . PRO A 1 87 ? 17.761 4.094 -42.495 1.00 96.00 87 PRO A O 1
ATOM 627 N N . GLY A 1 88 ? 19.440 2.938 -43.432 1.00 95.44 88 GLY A N 1
ATOM 628 C CA . GLY A 1 88 ? 20.353 3.088 -42.296 1.00 95.44 88 GLY A CA 1
ATOM 629 C C . GLY A 1 88 ? 21.407 1.991 -42.219 1.00 95.44 88 GLY A C 1
ATOM 630 O O . GLY A 1 88 ? 21.466 1.111 -43.072 1.00 95.44 88 GLY A O 1
ATOM 631 N N . TYR A 1 89 ? 22.248 2.037 -41.192 1.00 96.75 89 TYR A N 1
ATOM 632 C CA . TYR A 1 89 ? 23.279 1.025 -40.980 1.00 96.75 89 TYR A CA 1
ATOM 633 C C . TYR A 1 89 ? 22.720 -0.194 -40.249 1.00 96.75 89 TYR A C 1
ATOM 635 O O . TYR A 1 89 ? 22.009 -0.049 -39.256 1.00 96.75 89 TYR A O 1
ATOM 643 N N . TYR A 1 90 ? 23.068 -1.385 -40.730 1.00 97.06 90 TYR A N 1
ATOM 644 C CA . TYR A 1 90 ? 22.690 -2.660 -40.125 1.00 97.06 90 TYR A CA 1
ATOM 645 C C . TYR A 1 90 ? 23.916 -3.546 -40.013 1.00 97.06 90 TYR A C 1
ATOM 647 O O . TYR A 1 90 ? 24.735 -3.581 -40.932 1.00 97.06 90 TYR A O 1
ATOM 655 N N . TYR A 1 91 ? 24.000 -4.302 -38.926 1.00 97.12 91 TYR A N 1
ATOM 656 C CA . TYR A 1 91 ? 24.884 -5.454 -38.846 1.00 97.12 91 TYR A CA 1
ATOM 657 C C . TYR A 1 91 ? 24.068 -6.734 -38.711 1.00 97.12 91 TYR A C 1
ATOM 659 O O . TYR A 1 91 ? 22.941 -6.727 -38.226 1.00 97.12 91 TYR A O 1
ATOM 667 N N . ASN A 1 92 ? 24.619 -7.847 -39.160 1.00 97.50 92 ASN A N 1
ATOM 668 C CA . ASN A 1 92 ? 24.007 -9.153 -39.023 1.00 97.50 92 ASN A CA 1
ATOM 669 C C . ASN A 1 92 ? 24.566 -9.827 -37.768 1.00 97.50 92 ASN A C 1
ATOM 671 O O . ASN A 1 92 ? 25.782 -9.897 -37.596 1.00 97.50 92 ASN A O 1
ATOM 675 N N . ASN A 1 93 ? 23.706 -10.319 -36.880 1.00 96.50 93 ASN A N 1
ATOM 676 C CA . ASN A 1 93 ? 24.142 -10.983 -35.645 1.00 96.50 93 ASN A CA 1
ATOM 677 C C . ASN A 1 93 ? 24.316 -12.508 -35.799 1.00 96.50 93 ASN A C 1
ATOM 679 O O . ASN A 1 93 ? 24.521 -13.202 -34.809 1.00 96.50 93 ASN A O 1
ATOM 683 N N . GLY A 1 94 ? 24.221 -13.031 -37.027 1.00 96.81 94 GLY A N 1
ATOM 684 C CA . GLY A 1 94 ? 24.250 -14.463 -37.332 1.00 96.81 94 GLY A CA 1
ATOM 685 C C . GLY A 1 94 ? 22.865 -15.101 -37.457 1.00 96.81 94 GLY A C 1
ATOM 686 O O . GLY A 1 94 ? 22.761 -16.230 -37.928 1.00 96.81 94 GLY A O 1
ATOM 687 N N . SER A 1 95 ? 21.793 -14.392 -37.094 1.00 96.88 95 SER A N 1
ATOM 688 C CA . SER A 1 95 ? 20.411 -14.876 -37.249 1.00 96.88 95 SER A CA 1
ATOM 689 C C . SER A 1 95 ? 19.450 -13.836 -37.820 1.00 96.88 95 SER A C 1
ATOM 691 O O . SER A 1 95 ? 18.420 -14.206 -38.366 1.00 96.88 95 SER A O 1
ATOM 693 N N . GLN A 1 96 ? 19.764 -12.547 -37.693 1.00 96.88 96 GLN A N 1
ATOM 694 C CA . GLN A 1 96 ? 18.953 -11.443 -38.200 1.00 96.88 96 GLN A CA 1
ATOM 695 C C . GLN A 1 96 ? 19.817 -10.205 -38.462 1.00 96.88 96 GLN A C 1
ATOM 697 O O . GLN A 1 96 ? 20.938 -10.082 -37.958 1.00 96.88 96 GLN A O 1
ATOM 702 N N . TRP A 1 97 ? 19.287 -9.281 -39.254 1.00 97.19 97 TRP A N 1
ATOM 703 C CA . TRP A 1 97 ? 19.792 -7.921 -39.362 1.00 97.19 97 TRP A CA 1
ATOM 704 C C . TRP A 1 97 ? 19.361 -7.108 -38.144 1.00 97.19 97 TRP A C 1
ATOM 706 O O . TRP A 1 97 ? 18.210 -7.147 -37.727 1.00 97.19 97 TRP A O 1
ATOM 716 N N . VAL A 1 98 ? 20.292 -6.343 -37.588 1.00 95.88 98 VAL A N 1
ATOM 717 C CA . VAL A 1 98 ? 20.093 -5.466 -36.438 1.00 95.88 98 VAL A CA 1
ATOM 718 C C . VAL A 1 98 ? 20.508 -4.063 -36.851 1.00 95.88 98 VAL A C 1
ATOM 720 O O . VAL A 1 98 ? 21.646 -3.834 -37.268 1.00 95.88 98 VAL A O 1
ATOM 723 N N . ARG A 1 99 ? 19.576 -3.113 -36.764 1.00 94.88 99 ARG A N 1
ATOM 724 C CA . ARG A 1 99 ? 19.847 -1.704 -37.063 1.00 94.88 99 ARG A CA 1
ATOM 725 C C . ARG A 1 99 ? 20.778 -1.120 -36.006 1.00 94.88 99 ARG A C 1
ATOM 727 O O . ARG A 1 99 ? 20.584 -1.331 -34.811 1.00 94.88 99 ARG A O 1
ATOM 734 N N . ILE A 1 100 ? 21.747 -0.335 -36.447 1.00 92.38 100 ILE A N 1
ATOM 735 C CA . ILE A 1 100 ? 22.600 0.465 -35.571 1.00 92.38 100 ILE A CA 1
ATOM 736 C C . ILE A 1 100 ? 21.823 1.733 -35.184 1.00 92.38 100 ILE A C 1
ATOM 738 O O . ILE A 1 100 ? 21.225 2.372 -36.050 1.00 92.38 100 ILE A O 1
ATOM 742 N N . ASN A 1 101 ? 21.834 2.091 -33.896 1.00 81.50 101 ASN A N 1
ATOM 743 C CA . ASN A 1 101 ? 21.073 3.203 -33.304 1.00 81.50 101 ASN A CA 1
ATOM 744 C C . ASN A 1 101 ? 19.547 3.027 -33.408 1.00 81.50 101 ASN A C 1
ATOM 746 O O . ASN A 1 101 ? 18.857 3.806 -34.074 1.00 81.50 101 ASN A O 1
ATOM 750 N N . GLN A 1 102 ? 19.011 1.991 -32.757 1.00 77.06 102 GLN A N 1
ATOM 751 C CA . GLN A 1 102 ? 17.571 1.921 -32.504 1.00 77.06 102 GLN A CA 1
ATOM 752 C C . GLN A 1 102 ? 17.189 2.941 -31.419 1.00 77.06 102 GLN A C 1
ATOM 754 O O . GLN A 1 102 ? 17.898 3.018 -30.415 1.00 77.06 102 GLN A O 1
ATOM 759 N N . PRO A 1 103 ? 16.116 3.729 -31.605 1.00 71.19 103 PRO A N 1
ATOM 760 C CA . PRO A 1 103 ? 15.623 4.624 -30.569 1.00 71.19 103 PRO A CA 1
ATOM 761 C C . PRO A 1 103 ? 15.225 3.854 -29.311 1.00 71.19 103 PRO A C 1
ATOM 763 O O . PRO A 1 103 ? 14.544 2.829 -29.401 1.00 71.19 103 PRO A O 1
ATOM 766 N N . GLU A 1 104 ? 15.607 4.369 -28.145 1.00 75.50 104 GLU A N 1
ATOM 767 C CA . GLU A 1 104 ? 15.033 3.911 -26.885 1.00 75.50 104 GLU A CA 1
ATOM 768 C C . GLU A 1 104 ? 13.522 4.199 -26.898 1.00 75.50 104 GLU A C 1
ATOM 770 O O . GLU A 1 104 ? 13.099 5.253 -27.377 1.00 75.50 104 GLU A O 1
ATOM 775 N N . PRO A 1 105 ? 12.673 3.308 -26.363 1.00 82.12 105 PRO A N 1
ATOM 776 C CA . PRO A 1 105 ? 11.222 3.499 -26.405 1.00 82.12 105 PRO A CA 1
ATOM 777 C C . PRO A 1 105 ? 10.743 4.715 -25.585 1.00 82.12 105 PRO A C 1
ATOM 779 O O . PRO A 1 105 ? 9.578 5.098 -25.672 1.00 82.12 105 PRO A O 1
ATOM 782 N N . TRP A 1 106 ? 11.628 5.329 -24.793 1.00 89.81 106 TRP A N 1
ATOM 783 C CA . TRP A 1 106 ? 11.369 6.490 -23.945 1.00 89.81 106 TRP A CA 1
ATOM 784 C C . TRP A 1 106 ? 11.442 7.814 -24.718 1.00 89.81 106 TRP A C 1
ATOM 786 O O . TRP A 1 106 ? 12.404 8.091 -25.433 1.00 89.81 106 TRP A O 1
ATOM 796 N N . LYS A 1 107 ? 10.436 8.669 -24.523 1.00 92.81 107 LYS A N 1
ATOM 797 C CA . LYS A 1 107 ? 10.331 10.013 -25.110 1.00 92.81 107 LYS A CA 1
ATOM 798 C C . LYS A 1 107 ? 10.549 11.087 -24.050 1.00 92.81 107 LYS A C 1
ATOM 800 O O . LYS A 1 107 ? 10.187 10.876 -22.897 1.00 92.81 107 LYS A O 1
ATOM 805 N N . VAL A 1 108 ? 11.076 12.249 -24.433 1.00 94.19 108 VAL A N 1
ATOM 806 C CA . VAL A 1 108 ? 11.206 13.408 -23.528 1.00 94.19 108 VAL A CA 1
ATOM 807 C C . VAL A 1 108 ? 9.823 13.987 -23.223 1.00 94.19 108 VAL A C 1
ATOM 809 O O . VAL A 1 108 ? 9.072 14.273 -24.155 1.00 94.19 108 VAL A O 1
ATOM 812 N N . GLN A 1 109 ? 9.474 14.184 -21.947 1.00 94.94 109 GLN A N 1
ATOM 813 C CA . GLN A 1 109 ? 8.192 14.787 -21.553 1.00 94.94 109 GLN A CA 1
ATOM 814 C C . GLN A 1 109 ? 7.961 16.136 -22.254 1.00 94.94 109 GLN A C 1
ATOM 816 O O . GLN A 1 109 ? 8.891 16.907 -22.480 1.00 94.94 109 GLN A O 1
ATOM 821 N N . ASN A 1 110 ? 6.705 16.412 -22.626 1.00 94.12 110 ASN A N 1
ATOM 822 C CA . ASN A 1 110 ? 6.304 17.563 -23.453 1.00 94.12 110 ASN A CA 1
ATOM 823 C C . ASN A 1 110 ? 6.931 17.608 -24.864 1.00 94.12 110 ASN A C 1
ATOM 825 O O . ASN A 1 110 ? 6.964 18.661 -25.498 1.00 94.12 110 ASN A O 1
ATOM 829 N N . SER A 1 111 ? 7.405 16.474 -25.382 1.00 92.50 111 SER A N 1
ATOM 830 C CA . SER A 1 111 ? 7.944 16.343 -26.736 1.00 92.50 111 SER A CA 1
ATOM 831 C C . SER A 1 111 ? 7.622 14.967 -27.333 1.00 92.50 111 SER A C 1
ATOM 833 O O . SER A 1 111 ? 7.212 14.039 -26.638 1.00 92.50 111 SER A O 1
ATOM 835 N N . SER A 1 112 ? 7.806 14.815 -28.644 1.00 89.62 112 SER A N 1
ATOM 836 C CA . SER A 1 112 ? 7.801 13.509 -29.327 1.00 89.62 112 SER A CA 1
ATOM 837 C C . SER A 1 112 ? 9.217 13.020 -29.667 1.00 89.62 112 SER A C 1
ATOM 839 O O . SER A 1 112 ? 9.372 11.978 -30.313 1.00 89.62 112 SER A O 1
ATOM 841 N N . ALA A 1 113 ? 10.247 13.766 -29.249 1.00 91.06 113 ALA A N 1
ATOM 842 C CA . ALA A 1 113 ? 11.650 13.404 -29.419 1.00 91.06 113 ALA A CA 1
ATOM 843 C C . ALA A 1 113 ? 12.049 12.234 -28.506 1.00 91.06 113 ALA A C 1
ATOM 845 O O . ALA A 1 113 ? 11.560 12.119 -27.380 1.00 91.06 113 ALA A O 1
ATOM 846 N N . ASP A 1 114 ? 12.946 11.383 -29.002 1.00 90.44 114 ASP A N 1
ATOM 847 C CA . ASP A 1 114 ? 13.538 10.286 -28.232 1.00 90.44 114 ASP A CA 1
ATOM 848 C C . ASP A 1 114 ? 14.419 10.826 -27.101 1.00 90.44 114 ASP A C 1
ATOM 850 O O . ASP A 1 114 ? 15.104 11.841 -27.263 1.00 90.44 114 ASP A O 1
ATOM 854 N N . ALA A 1 115 ? 14.403 10.146 -25.955 1.00 90.38 115 ALA A N 1
ATOM 855 C CA . ALA A 1 115 ? 15.329 10.429 -24.869 1.00 90.38 115 ALA A CA 1
ATOM 856 C C . ALA A 1 115 ? 16.745 9.957 -25.241 1.00 90.38 115 ALA A C 1
ATOM 858 O O . ALA A 1 115 ? 16.933 8.870 -25.785 1.00 90.38 115 ALA A O 1
ATOM 859 N N . THR A 1 116 ? 17.747 10.779 -24.941 1.00 88.62 116 THR A N 1
ATOM 860 C CA . THR A 1 116 ? 19.165 10.529 -25.250 1.00 88.62 116 THR A CA 1
ATOM 861 C C . THR A 1 116 ? 20.057 10.519 -24.011 1.00 88.62 116 THR A C 1
ATOM 863 O O . THR A 1 116 ? 21.222 10.136 -24.106 1.00 88.62 116 THR A O 1
ATOM 866 N N . ALA A 1 117 ? 19.533 10.918 -22.848 1.00 86.62 117 ALA A N 1
ATOM 867 C CA . ALA A 1 117 ? 20.255 10.934 -21.583 1.00 86.62 117 ALA A CA 1
ATOM 868 C C . ALA A 1 117 ? 19.358 10.517 -20.409 1.00 86.62 117 ALA A C 1
ATOM 870 O O . ALA A 1 117 ? 18.146 10.716 -20.412 1.00 86.62 117 ALA A O 1
ATOM 871 N N . ASN A 1 118 ? 19.980 9.967 -19.367 1.00 86.31 118 ASN A N 1
ATOM 872 C CA . ASN A 1 118 ? 19.305 9.478 -18.161 1.00 86.31 118 ASN A CA 1
ATOM 873 C C . ASN A 1 118 ? 18.840 10.585 -17.194 1.00 86.31 118 ASN A C 1
ATOM 875 O O . ASN A 1 118 ? 18.197 10.278 -16.195 1.00 86.31 118 ASN A O 1
ATOM 879 N N . ASN A 1 119 ? 19.179 11.848 -17.459 1.00 92.56 119 ASN A N 1
ATOM 880 C CA . ASN A 1 119 ? 18.784 13.008 -16.658 1.00 92.56 119 ASN A CA 1
ATOM 881 C C . ASN A 1 119 ? 17.616 13.801 -17.273 1.00 92.56 119 ASN A C 1
ATOM 883 O O . ASN A 1 119 ? 17.317 14.897 -16.807 1.00 92.56 119 ASN A O 1
ATOM 887 N N . GLN A 1 120 ? 16.997 13.283 -18.336 1.00 93.75 120 GLN A N 1
ATOM 888 C CA . GLN A 1 120 ? 15.810 13.870 -18.950 1.00 93.75 120 GLN A CA 1
ATOM 889 C C . GLN A 1 120 ? 14.547 13.328 -18.277 1.00 93.75 120 GLN A C 1
ATOM 891 O O . GLN A 1 120 ? 14.476 12.144 -17.949 1.00 93.75 120 GLN A O 1
ATOM 896 N N . ASP A 1 121 ? 13.524 14.171 -18.135 1.00 95.56 121 ASP A N 1
ATOM 897 C CA . ASP A 1 121 ? 12.185 13.707 -17.780 1.00 95.56 121 ASP A CA 1
ATOM 898 C C . ASP A 1 121 ? 11.610 12.905 -18.954 1.00 95.56 121 ASP A C 1
ATOM 900 O O . ASP A 1 121 ? 11.495 13.417 -20.073 1.00 95.56 121 ASP A O 1
ATOM 904 N N . ILE A 1 122 ? 11.251 11.641 -18.715 1.00 94.00 122 ILE A N 1
ATOM 905 C CA . ILE A 1 122 ? 10.837 10.700 -19.764 1.00 94.00 122 ILE A CA 1
ATOM 906 C C . ILE A 1 122 ? 9.396 10.201 -19.598 1.00 94.00 122 ILE A C 1
ATOM 908 O O . ILE A 1 122 ? 8.842 10.182 -18.498 1.00 94.00 122 ILE A O 1
ATOM 912 N N . TYR A 1 123 ? 8.775 9.786 -20.704 1.00 93.25 123 TYR A N 1
ATOM 913 C CA . TYR A 1 123 ? 7.492 9.079 -20.727 1.00 93.25 123 TYR A CA 1
ATOM 914 C C . TYR A 1 123 ? 7.447 8.001 -21.818 1.00 93.25 123 TYR A C 1
ATOM 916 O O . TYR A 1 123 ? 8.235 8.006 -22.765 1.00 93.25 123 TYR A O 1
ATOM 924 N N . GLN A 1 124 ? 6.489 7.083 -21.682 1.00 91.44 124 GLN A N 1
ATOM 925 C CA . GLN A 1 124 ? 6.094 6.117 -22.706 1.00 91.44 124 GLN A CA 1
ATOM 926 C C . GLN A 1 124 ? 4.576 6.116 -22.861 1.00 91.44 124 GLN A C 1
ATOM 928 O O . GLN A 1 124 ? 3.847 6.282 -21.886 1.00 91.44 124 GLN A O 1
ATOM 933 N N . MET A 1 125 ? 4.098 5.916 -24.091 1.00 87.88 125 MET A N 1
ATOM 934 C CA . MET A 1 125 ? 2.665 5.760 -24.381 1.00 87.88 125 MET A CA 1
ATOM 935 C C . MET A 1 125 ? 2.204 4.297 -24.288 1.00 87.88 125 MET A C 1
ATOM 937 O O . MET A 1 125 ? 1.012 4.033 -24.154 1.00 87.88 125 MET A O 1
ATOM 941 N N . GLY A 1 126 ? 3.145 3.350 -24.370 1.00 90.50 126 GLY A N 1
ATOM 942 C CA . GLY A 1 126 ? 2.886 1.926 -24.169 1.00 90.50 126 GLY A CA 1
ATOM 943 C C . GLY A 1 126 ? 2.717 1.561 -22.693 1.00 90.50 126 GLY A C 1
ATOM 944 O O . GLY A 1 126 ? 2.965 2.373 -21.803 1.00 90.50 126 GLY A O 1
ATOM 945 N N . LYS A 1 127 ? 2.300 0.319 -22.440 1.00 93.00 127 LYS A N 1
ATOM 946 C CA . LYS A 1 127 ? 2.194 -0.247 -21.090 1.00 93.00 127 LYS A CA 1
ATOM 947 C C . LYS A 1 127 ? 3.577 -0.638 -20.570 1.00 93.00 127 LYS A C 1
ATOM 949 O O . LYS A 1 127 ? 4.382 -1.175 -21.328 1.00 93.00 127 LYS A O 1
ATOM 954 N N . VAL A 1 128 ? 3.822 -0.427 -19.281 1.00 93.19 128 VAL A N 1
ATOM 955 C CA . VAL A 1 128 ? 5.062 -0.824 -18.602 1.00 93.19 128 VAL A CA 1
ATOM 956 C C . VAL A 1 128 ? 4.763 -1.992 -17.672 1.00 93.19 128 VAL A C 1
ATOM 958 O O . VAL A 1 128 ? 3.889 -1.903 -16.812 1.00 93.19 128 VAL A O 1
ATOM 961 N N . ALA A 1 129 ? 5.497 -3.090 -17.831 1.00 95.25 129 ALA A N 1
ATOM 962 C CA . ALA A 1 129 ? 5.392 -4.250 -16.959 1.00 95.25 129 ALA A CA 1
ATOM 963 C C . ALA A 1 129 ? 6.759 -4.573 -16.342 1.00 95.25 129 ALA A C 1
ATOM 965 O O . ALA A 1 129 ? 7.777 -4.546 -17.033 1.00 95.25 129 ALA A O 1
ATOM 966 N N . ILE A 1 130 ? 6.787 -4.879 -15.045 1.00 96.06 130 ILE A N 1
ATOM 967 C CA . ILE A 1 130 ? 7.993 -5.282 -14.312 1.00 96.06 130 ILE A CA 1
ATOM 968 C C . ILE A 1 130 ? 7.826 -6.733 -13.871 1.00 96.06 130 ILE A C 1
ATOM 970 O O . ILE A 1 130 ? 6.801 -7.094 -13.290 1.00 96.06 130 ILE A O 1
ATOM 974 N N . ASN A 1 131 ? 8.844 -7.555 -14.148 1.00 97.06 131 ASN A N 1
ATOM 975 C CA . ASN A 1 131 ? 8.848 -8.999 -13.880 1.00 97.06 131 ASN A CA 1
ATOM 976 C C . ASN A 1 131 ? 7.682 -9.759 -14.553 1.00 97.06 131 ASN A C 1
ATOM 978 O O . ASN A 1 131 ? 7.184 -10.765 -14.055 1.00 97.06 131 ASN A O 1
ATOM 982 N N . LYS A 1 132 ? 7.237 -9.262 -15.710 1.00 95.75 132 LYS A N 1
ATOM 983 C CA . LYS A 1 132 ? 6.173 -9.855 -16.519 1.00 95.75 132 LYS A CA 1
ATOM 984 C C . LYS A 1 132 ? 6.512 -9.696 -17.998 1.00 95.75 132 LYS A C 1
ATOM 986 O O . LYS A 1 132 ? 6.867 -8.607 -18.435 1.00 95.75 132 LYS A O 1
ATOM 991 N N . ASN A 1 133 ? 6.407 -10.786 -18.757 1.00 93.94 133 ASN A N 1
ATOM 992 C CA . ASN A 1 133 ? 6.686 -10.835 -20.200 1.00 93.94 133 ASN A CA 1
ATOM 993 C C . ASN A 1 133 ? 5.431 -11.081 -21.056 1.00 93.94 133 ASN A C 1
ATOM 995 O O . ASN A 1 133 ? 5.522 -11.174 -22.278 1.00 93.94 133 ASN A O 1
ATOM 999 N N . THR A 1 134 ? 4.266 -11.198 -20.421 1.00 94.62 134 THR A N 1
ATOM 1000 C CA . THR A 1 134 ? 2.965 -11.244 -21.086 1.00 94.62 134 THR A CA 1
ATOM 1001 C C . THR A 1 134 ? 2.327 -9.854 -21.080 1.00 94.62 134 THR A C 1
ATOM 1003 O O . THR A 1 134 ? 2.638 -9.043 -20.203 1.00 94.62 134 THR A O 1
ATOM 1006 N N . PRO A 1 135 ? 1.433 -9.544 -22.036 1.00 93.25 135 PRO A N 1
ATOM 1007 C CA . PRO A 1 135 ? 0.741 -8.262 -22.051 1.00 93.25 135 PRO A CA 1
ATOM 1008 C C . PRO A 1 135 ? 0.052 -7.970 -20.711 1.00 93.25 135 PRO A C 1
ATOM 1010 O O . PRO A 1 135 ? -0.627 -8.825 -20.141 1.00 93.25 135 PRO A O 1
ATOM 1013 N N . SER A 1 136 ? 0.254 -6.756 -20.202 1.00 93.75 136 SER A N 1
ATOM 1014 C CA . SER A 1 136 ? -0.502 -6.236 -19.066 1.00 93.75 136 SER A CA 1
ATOM 1015 C C . SER A 1 136 ? -1.835 -5.667 -19.541 1.00 93.75 136 SER A C 1
ATOM 1017 O O . SER A 1 136 ? -1.907 -5.099 -20.632 1.00 93.75 136 SER A O 1
ATOM 1019 N N . ASP A 1 137 ? -2.875 -5.742 -18.714 1.00 94.31 137 ASP A N 1
ATOM 1020 C CA . ASP A 1 137 ? -4.103 -4.963 -18.911 1.00 94.31 137 ASP A CA 1
ATOM 1021 C C . ASP A 1 137 ? -3.999 -3.550 -18.319 1.00 94.31 137 ASP A C 1
ATOM 1023 O O . ASP A 1 137 ? -4.747 -2.661 -18.722 1.00 94.31 137 ASP A O 1
ATOM 1027 N N . GLN A 1 138 ? -3.021 -3.316 -17.442 1.00 95.44 138 GLN A N 1
ATOM 1028 C CA . GLN A 1 138 ? -2.773 -2.045 -16.767 1.00 95.44 138 GLN A CA 1
ATOM 1029 C C . GLN A 1 138 ? -1.746 -1.194 -17.522 1.00 95.44 138 GLN A C 1
ATOM 1031 O O . GLN A 1 138 ? -0.926 -1.705 -18.285 1.00 95.44 138 GLN A O 1
ATOM 1036 N N . GLN A 1 139 ? -1.764 0.121 -17.290 1.00 95.00 139 GLN A N 1
ATOM 1037 C CA . GLN A 1 139 ? -0.720 1.015 -17.808 1.00 95.00 139 GLN A CA 1
ATOM 1038 C C . GLN A 1 139 ? 0.639 0.736 -17.144 1.00 95.00 139 GLN A C 1
ATOM 1040 O O . GLN A 1 139 ? 1.674 0.809 -17.805 1.00 95.00 139 GLN A O 1
ATOM 1045 N N . LEU A 1 140 ? 0.619 0.395 -15.851 1.00 95.25 140 LEU A N 1
ATOM 1046 C CA . LEU A 1 140 ? 1.761 -0.061 -15.067 1.00 95.25 140 LEU A CA 1
ATOM 1047 C C . LEU A 1 140 ? 1.357 -1.321 -14.297 1.00 95.25 140 LEU A C 1
ATOM 1049 O O . LEU A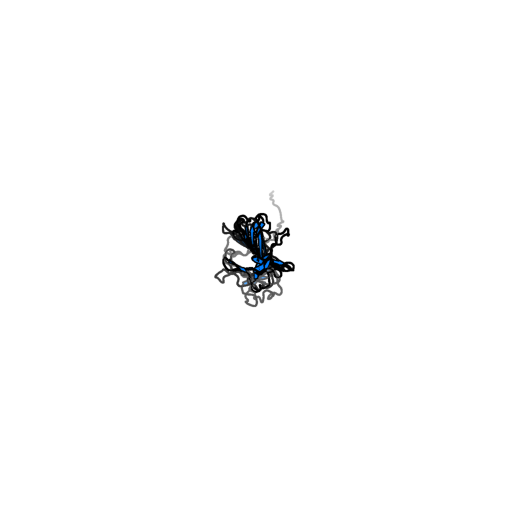 1 140 ? 0.407 -1.283 -13.517 1.00 95.25 140 LEU A O 1
ATOM 1053 N N . GLU A 1 141 ? 2.091 -2.413 -14.482 1.00 96.69 141 GLU A N 1
ATOM 1054 C CA . GLU A 1 141 ? 1.927 -3.638 -13.695 1.00 96.69 141 GLU A CA 1
ATOM 1055 C C . GLU A 1 141 ? 3.269 -4.109 -13.150 1.00 96.69 141 GLU A C 1
ATOM 1057 O O . GLU A 1 141 ? 4.258 -4.212 -13.875 1.00 96.69 141 GLU A O 1
ATOM 1062 N N . VAL A 1 142 ? 3.293 -4.424 -11.860 1.00 96.81 142 VAL A N 1
ATOM 1063 C CA . VAL A 1 142 ? 4.475 -4.945 -11.180 1.00 96.81 142 VAL A CA 1
ATOM 1064 C C . VAL A 1 142 ? 4.114 -6.294 -10.583 1.00 96.81 142 VAL A C 1
ATOM 1066 O O . VAL A 1 142 ? 3.249 -6.376 -9.714 1.00 96.81 142 VAL A O 1
ATOM 1069 N N . VAL A 1 143 ? 4.773 -7.353 -11.053 1.00 96.38 143 VAL A N 1
ATOM 1070 C CA . VAL A 1 143 ? 4.665 -8.691 -10.459 1.00 96.38 143 VAL A CA 1
ATOM 1071 C C . VAL A 1 143 ? 5.791 -8.847 -9.440 1.00 96.38 143 VAL A C 1
ATOM 1073 O O . VAL A 1 143 ? 6.877 -9.340 -9.745 1.00 96.38 143 VAL A O 1
ATOM 1076 N N . GLY A 1 144 ? 5.549 -8.357 -8.229 1.00 95.12 144 GLY A N 1
ATOM 1077 C CA . GLY A 1 144 ? 6.529 -8.312 -7.149 1.00 95.12 144 GLY A CA 1
ATOM 1078 C C . GLY A 1 144 ? 6.212 -7.195 -6.162 1.00 95.12 144 GLY A C 1
ATOM 1079 O O . GLY A 1 144 ? 5.082 -6.708 -6.112 1.00 95.12 144 GLY A O 1
ATOM 1080 N N . ASP A 1 145 ? 7.221 -6.777 -5.404 1.00 95.94 145 ASP A N 1
ATOM 1081 C CA . ASP A 1 145 ? 7.060 -5.748 -4.382 1.00 95.94 145 ASP A CA 1
ATOM 1082 C C . ASP A 1 145 ? 7.127 -4.330 -4.966 1.00 95.94 145 ASP A C 1
ATOM 1084 O O . ASP A 1 145 ? 7.960 -4.019 -5.820 1.00 95.94 145 ASP A O 1
ATOM 1088 N N . VAL A 1 146 ? 6.265 -3.445 -4.462 1.00 97.00 146 VAL A N 1
ATOM 1089 C CA . VAL A 1 146 ? 6.229 -2.018 -4.787 1.00 97.00 146 VAL A CA 1
ATOM 1090 C C . VAL A 1 146 ? 6.463 -1.215 -3.516 1.00 97.00 146 VAL A C 1
ATOM 1092 O O . VAL A 1 146 ? 5.765 -1.393 -2.518 1.00 97.00 146 VAL A O 1
ATOM 1095 N N . LYS A 1 147 ? 7.417 -0.282 -3.573 1.00 96.06 147 LYS A N 1
ATOM 1096 C CA . LYS A 1 147 ? 7.665 0.708 -2.522 1.00 96.06 147 LYS A CA 1
ATOM 1097 C C . LYS A 1 147 ? 7.748 2.104 -3.130 1.00 96.06 147 LYS A C 1
ATOM 1099 O O . LYS A 1 147 ? 8.683 2.410 -3.863 1.00 96.06 147 LYS A O 1
ATOM 1104 N N . ALA A 1 148 ? 6.790 2.953 -2.781 1.00 96.31 148 ALA A N 1
ATOM 1105 C CA . ALA A 1 148 ? 6.854 4.393 -2.989 1.00 96.31 148 ALA A CA 1
ATOM 1106 C C . ALA A 1 148 ? 7.113 5.057 -1.636 1.00 96.31 148 ALA A C 1
ATOM 1108 O O . ALA A 1 148 ? 6.426 4.746 -0.667 1.00 96.31 148 ALA A O 1
ATOM 1109 N N . HIS A 1 149 ? 8.097 5.949 -1.557 1.00 95.25 149 HIS A N 1
ATOM 1110 C CA . HIS A 1 149 ? 8.525 6.570 -0.305 1.00 95.25 149 HIS A CA 1
ATOM 1111 C C . HIS A 1 149 ? 8.892 8.037 -0.525 1.00 95.25 149 HIS A C 1
ATOM 1113 O O . HIS A 1 149 ? 9.536 8.372 -1.518 1.00 95.25 149 HIS A O 1
ATOM 1119 N N . TYR A 1 150 ? 8.533 8.891 0.430 1.00 95.94 150 TYR A N 1
ATOM 1120 C CA . TYR A 1 150 ? 9.026 10.259 0.523 1.00 95.94 150 TYR A CA 1
ATOM 1121 C C . TYR A 1 150 ? 9.483 10.582 1.947 1.00 95.94 150 TYR A C 1
ATOM 1123 O O . TYR A 1 150 ? 8.984 10.020 2.926 1.00 95.94 150 TYR A O 1
ATOM 1131 N N . THR A 1 151 ? 10.385 11.558 2.047 1.00 95.44 151 THR A N 1
ATOM 1132 C CA . THR A 1 151 ? 10.776 12.209 3.297 1.00 95.44 151 THR A CA 1
ATOM 1133 C C . THR A 1 151 ? 10.763 13.723 3.104 1.00 95.44 151 THR A C 1
ATOM 1135 O O . THR A 1 151 ? 11.157 14.217 2.048 1.00 95.44 151 THR A O 1
ATOM 1138 N N . ASN A 1 152 ? 10.289 14.471 4.099 1.00 93.31 152 ASN A N 1
ATOM 1139 C CA . ASN A 1 152 ? 10.327 15.940 4.094 1.00 93.31 152 ASN A CA 1
ATOM 1140 C C . ASN A 1 152 ? 11.046 16.517 5.328 1.00 93.31 152 ASN A C 1
ATOM 1142 O O . ASN A 1 152 ? 10.794 17.652 5.728 1.00 93.31 152 ASN A O 1
ATOM 1146 N N . GLY A 1 153 ? 11.910 15.717 5.960 1.00 89.75 153 GLY A N 1
ATOM 1147 C CA . GLY A 1 153 ? 12.645 16.067 7.178 1.00 89.75 153 GLY A CA 1
ATOM 1148 C C . GLY A 1 153 ? 11.854 15.854 8.472 1.00 89.75 153 GLY A C 1
ATOM 1149 O O . GLY A 1 153 ? 12.431 15.395 9.451 1.00 89.75 153 GLY A O 1
ATOM 1150 N N . ALA A 1 154 ? 10.545 16.123 8.478 1.00 91.75 154 ALA A N 1
ATOM 1151 C CA . ALA A 1 154 ? 9.680 15.910 9.645 1.00 91.75 154 ALA A CA 1
ATOM 1152 C C . ALA A 1 154 ? 8.904 14.586 9.587 1.00 91.75 154 ALA A C 1
ATOM 1154 O O . ALA A 1 154 ? 8.636 13.975 10.618 1.00 91.75 154 ALA A O 1
ATOM 1155 N N . TYR A 1 155 ? 8.537 14.153 8.381 1.00 95.44 155 TYR A N 1
ATOM 1156 C CA . TYR A 1 155 ? 7.709 12.979 8.160 1.00 95.44 155 TYR A CA 1
ATOM 1157 C C . TYR A 1 155 ? 8.259 12.106 7.042 1.00 95.44 155 TYR A C 1
ATOM 1159 O O . TYR A 1 155 ? 8.893 12.574 6.093 1.00 95.44 155 TYR A O 1
ATOM 1167 N N . ASN A 1 156 ? 7.936 10.828 7.161 1.00 96.44 156 ASN A N 1
ATOM 1168 C CA . ASN A 1 156 ? 8.186 9.774 6.200 1.00 96.44 156 ASN A CA 1
ATOM 1169 C C . ASN A 1 156 ? 6.831 9.213 5.797 1.00 96.44 156 ASN A C 1
ATOM 1171 O O . ASN A 1 156 ? 6.011 8.934 6.667 1.00 96.44 156 ASN A O 1
ATOM 1175 N N . GLY A 1 157 ? 6.578 9.036 4.511 1.00 96.81 157 GLY A N 1
ATOM 1176 C CA . GLY A 1 157 ? 5.319 8.451 4.069 1.00 96.81 157 GLY A CA 1
ATOM 1177 C C . GLY A 1 157 ? 5.473 7.681 2.780 1.00 96.81 157 GLY A C 1
ATOM 1178 O O . GLY A 1 157 ? 6.510 7.755 2.117 1.00 96.81 157 GLY A O 1
ATOM 1179 N N . GLY A 1 158 ? 4.457 6.899 2.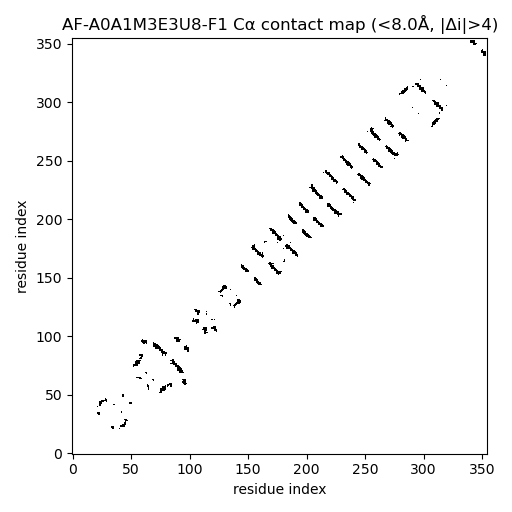444 1.00 97.31 158 GLY A N 1
ATOM 1180 C CA . GLY A 1 158 ? 4.557 6.027 1.292 1.00 97.31 158 GLY A CA 1
ATOM 1181 C C . GLY A 1 158 ? 3.506 4.940 1.212 1.00 97.31 158 GLY A C 1
ATOM 1182 O O . GLY A 1 158 ? 2.641 4.809 2.075 1.00 97.31 158 GLY A O 1
ATOM 1183 N N . ILE A 1 159 ? 3.635 4.146 0.155 1.00 97.25 159 ILE A N 1
ATOM 1184 C CA . ILE A 1 159 ? 2.884 2.915 -0.075 1.00 97.25 159 ILE A CA 1
ATOM 1185 C C . ILE A 1 159 ? 3.907 1.794 -0.176 1.00 97.25 159 ILE A C 1
ATOM 1187 O O . ILE A 1 159 ? 4.887 1.925 -0.912 1.00 97.25 159 ILE A O 1
ATOM 1191 N N . GLN A 1 160 ? 3.689 0.703 0.547 1.00 96.56 160 GLN A N 1
ATOM 1192 C CA . GLN A 1 160 ? 4.558 -0.462 0.479 1.00 96.56 160 GLN A CA 1
ATOM 1193 C C . GLN A 1 160 ? 3.728 -1.743 0.476 1.00 96.56 160 GLN A C 1
ATOM 1195 O O . GLN A 1 160 ? 2.903 -1.952 1.364 1.00 96.56 160 GLN A O 1
ATOM 1200 N N . THR A 1 161 ? 3.954 -2.604 -0.513 1.00 96.50 161 THR A N 1
ATOM 1201 C CA . THR A 1 161 ? 3.464 -3.986 -0.483 1.00 96.50 161 THR A CA 1
ATOM 1202 C C . THR A 1 161 ? 4.451 -4.872 0.264 1.00 96.50 161 THR A C 1
ATOM 1204 O O . THR A 1 161 ? 5.636 -4.543 0.335 1.00 96.50 161 THR A O 1
ATOM 1207 N N . ASN A 1 162 ? 3.975 -5.997 0.805 1.00 94.94 162 ASN A N 1
ATOM 1208 C CA . ASN A 1 162 ? 4.835 -6.978 1.483 1.00 94.94 162 ASN A CA 1
ATOM 1209 C C . ASN A 1 162 ? 5.718 -6.347 2.589 1.00 94.94 162 ASN A C 1
ATOM 1211 O O . ASN A 1 162 ? 6.894 -6.660 2.749 1.00 94.94 162 ASN A O 1
ATOM 1215 N N . PHE A 1 163 ? 5.167 -5.393 3.338 1.00 94.56 163 PHE A N 1
ATOM 1216 C CA . PHE A 1 163 ? 5.812 -4.783 4.495 1.00 94.56 163 PHE A CA 1
ATOM 1217 C C . PHE A 1 163 ? 5.880 -5.788 5.649 1.00 94.56 163 PHE A C 1
ATOM 1219 O O . PHE A 1 163 ? 4.853 -6.344 6.029 1.00 94.56 163 PHE A O 1
ATOM 1226 N N . THR A 1 164 ? 7.067 -6.003 6.221 1.00 91.94 164 THR A N 1
ATOM 1227 C CA . THR A 1 164 ? 7.320 -7.084 7.193 1.00 91.94 164 THR A CA 1
ATOM 1228 C C . THR A 1 164 ? 7.725 -6.618 8.587 1.00 91.94 164 THR A C 1
ATOM 1230 O O . THR A 1 164 ? 7.852 -7.457 9.476 1.00 91.94 164 THR A O 1
ATOM 1233 N N . ASP A 1 165 ? 7.933 -5.319 8.829 1.00 88.56 165 ASP A N 1
ATOM 1234 C CA . ASP A 1 165 ? 8.518 -4.861 10.105 1.00 88.56 165 ASP A CA 1
ATOM 1235 C C . ASP A 1 165 ? 7.605 -5.124 11.318 1.00 88.56 165 ASP A C 1
ATOM 1237 O O . ASP A 1 165 ? 8.064 -5.100 12.456 1.00 88.56 165 ASP A O 1
ATOM 1241 N N . PHE A 1 166 ? 6.320 -5.418 11.090 1.00 83.88 166 PHE A N 1
ATOM 1242 C CA . PHE A 1 166 ? 5.373 -5.838 12.129 1.00 83.88 166 PHE A CA 1
ATOM 1243 C C . PHE A 1 166 ? 5.288 -7.367 12.309 1.00 83.88 166 PHE A C 1
ATOM 1245 O O . PHE A 1 166 ? 4.358 -7.865 12.939 1.00 83.88 166 PHE A O 1
ATOM 1252 N N . GLY A 1 167 ? 6.237 -8.127 11.756 1.00 85.81 167 GLY A N 1
ATOM 1253 C CA . GLY A 1 167 ? 6.347 -9.583 11.919 1.00 85.81 167 GLY A CA 1
ATOM 1254 C C . GLY A 1 167 ? 5.437 -10.413 11.008 1.00 85.81 167 GLY A C 1
ATOM 1255 O O . GLY A 1 167 ? 5.623 -11.623 10.908 1.00 85.81 167 GLY A O 1
ATOM 1256 N N . VAL A 1 168 ? 4.495 -9.777 10.307 1.00 88.69 168 VAL A N 1
ATOM 1257 C CA . VAL A 1 168 ? 3.656 -10.397 9.273 1.00 88.69 168 VAL A CA 1
ATOM 1258 C C . VAL A 1 168 ? 3.664 -9.538 8.004 1.00 88.69 168 VAL A C 1
ATOM 1260 O O . VAL A 1 168 ? 3.604 -8.311 8.120 1.00 88.69 168 VAL A O 1
ATOM 1263 N N . PRO A 1 169 ? 3.731 -10.145 6.803 1.00 92.62 169 PRO A N 1
ATOM 1264 C CA . PRO A 1 169 ? 3.611 -9.418 5.545 1.00 92.62 169 PRO A CA 1
ATOM 1265 C C . PRO A 1 169 ? 2.267 -8.704 5.410 1.00 92.62 169 PRO A C 1
ATOM 1267 O O . PRO A 1 169 ? 1.209 -9.316 5.559 1.00 92.62 169 PRO A O 1
ATOM 1270 N N . MET A 1 170 ? 2.303 -7.417 5.082 1.00 94.81 170 MET A N 1
ATOM 1271 C CA . MET A 1 170 ? 1.102 -6.615 4.857 1.00 94.81 170 MET A CA 1
ATOM 1272 C C . MET A 1 170 ? 1.308 -5.549 3.785 1.00 94.81 170 MET A C 1
ATOM 1274 O O . MET A 1 170 ? 2.427 -5.134 3.501 1.00 94.81 170 MET A O 1
ATOM 1278 N N . ASN A 1 171 ? 0.215 -5.068 3.204 1.00 96.88 171 ASN A N 1
ATOM 1279 C CA . ASN A 1 171 ? 0.233 -3.913 2.315 1.00 96.88 171 ASN A CA 1
ATOM 1280 C C . ASN A 1 171 ? -0.155 -2.673 3.114 1.00 96.88 171 ASN A C 1
ATOM 1282 O O . ASN A 1 171 ? -1.173 -2.692 3.807 1.00 96.88 171 ASN A O 1
ATOM 1286 N N . ILE A 1 172 ? 0.643 -1.610 3.022 1.00 97.44 172 ILE A N 1
ATOM 1287 C CA . ILE A 1 172 ? 0.458 -0.398 3.820 1.00 97.44 172 ILE A CA 1
ATOM 1288 C C . ILE A 1 172 ? 0.437 0.876 2.977 1.00 97.44 172 ILE A C 1
ATOM 1290 O O . ILE A 1 172 ? 1.176 1.007 2.003 1.00 97.44 172 ILE A O 1
ATOM 1294 N N . LEU A 1 173 ? -0.365 1.842 3.420 1.00 98.00 173 LEU A N 1
ATOM 1295 C CA . LEU A 1 173 ? -0.223 3.270 3.132 1.00 98.00 173 LEU A CA 1
ATOM 1296 C C . LEU A 1 173 ? 0.048 3.959 4.467 1.00 98.00 173 LEU A C 1
ATOM 1298 O O . LEU A 1 173 ? -0.710 3.762 5.417 1.00 98.00 173 LEU A O 1
ATOM 1302 N N . TYR A 1 174 ? 1.117 4.744 4.562 1.00 97.38 174 TYR A N 1
ATOM 1303 C CA . TYR A 1 174 ? 1.561 5.257 5.852 1.00 97.38 174 TYR A CA 1
ATOM 1304 C C . TYR A 1 174 ? 2.119 6.676 5.807 1.00 97.38 174 TYR A C 1
ATOM 1306 O O . TYR A 1 174 ? 2.631 7.135 4.786 1.00 97.38 174 TYR A O 1
ATOM 1314 N N . VAL A 1 175 ? 2.066 7.329 6.969 1.00 97.38 175 VAL A N 1
ATOM 1315 C CA . VAL A 1 175 ? 2.836 8.525 7.326 1.00 97.38 175 VAL A CA 1
ATOM 1316 C C . VAL A 1 175 ? 3.347 8.346 8.756 1.00 97.38 175 VAL A C 1
ATOM 1318 O O . VAL A 1 175 ? 2.590 7.906 9.617 1.00 97.38 175 VAL A O 1
ATOM 1321 N N . ALA A 1 176 ? 4.609 8.668 9.026 1.00 97.25 176 ALA A N 1
ATOM 1322 C CA . ALA A 1 176 ? 5.243 8.505 10.330 1.00 97.25 176 ALA A CA 1
ATOM 1323 C C . ALA A 1 176 ? 6.323 9.566 10.595 1.00 97.25 176 ALA A C 1
ATOM 1325 O O . ALA A 1 176 ? 6.929 10.096 9.665 1.00 97.25 176 ALA A O 1
ATOM 1326 N N . ASP A 1 177 ? 6.600 9.849 11.866 1.00 96.62 177 ASP A N 1
ATOM 1327 C CA . ASP A 1 177 ? 7.695 10.727 12.315 1.00 96.62 177 ASP A CA 1
ATOM 1328 C C . ASP A 1 177 ? 9.080 10.052 12.296 1.00 96.62 177 ASP A C 1
ATOM 1330 O O . ASP A 1 177 ? 10.093 10.684 12.585 1.00 96.62 177 ASP A O 1
ATOM 1334 N N . ASN A 1 178 ? 9.141 8.772 11.930 1.00 94.56 178 ASN A N 1
ATOM 1335 C CA . ASN A 1 178 ? 10.365 7.985 11.868 1.00 94.56 178 ASN A CA 1
ATOM 1336 C C . ASN A 1 178 ? 10.410 7.155 10.570 1.00 94.56 178 ASN A C 1
ATOM 1338 O O . ASN A 1 178 ? 9.363 6.665 10.135 1.00 94.56 178 ASN A O 1
ATOM 1342 N N . PRO A 1 179 ? 11.588 6.968 9.939 1.00 91.19 179 PRO A N 1
ATOM 1343 C CA . PRO A 1 179 ? 11.727 6.074 8.788 1.00 91.19 179 PRO A CA 1
ATOM 1344 C C . PRO A 1 179 ? 11.335 4.620 9.084 1.00 91.19 179 PRO A C 1
ATOM 1346 O O . PRO A 1 179 ? 10.841 3.931 8.194 1.00 91.19 179 PRO A O 1
ATOM 1349 N N . SER A 1 180 ? 11.546 4.159 10.321 1.00 90.69 180 SER A N 1
ATOM 1350 C CA . SER A 1 180 ? 11.069 2.865 10.805 1.00 90.69 180 SER A CA 1
ATOM 1351 C C . SER A 1 180 ? 9.712 3.036 11.481 1.00 90.69 180 SER A C 1
ATOM 1353 O O . SER A 1 180 ? 9.601 3.704 12.508 1.00 90.69 180 SER A O 1
ATOM 1355 N N . LEU A 1 181 ? 8.678 2.385 10.941 1.00 92.00 181 LEU A N 1
ATOM 1356 C CA . LEU A 1 181 ? 7.331 2.417 11.524 1.00 92.00 181 LEU A CA 1
ATOM 1357 C C . LEU A 1 181 ? 7.288 1.787 12.920 1.00 92.00 181 LEU A C 1
ATOM 1359 O O . LEU A 1 181 ? 6.501 2.217 13.756 1.00 92.00 181 LEU A O 1
ATOM 1363 N N . ALA A 1 182 ? 8.150 0.802 13.180 1.00 89.12 182 ALA A N 1
ATOM 1364 C CA . ALA A 1 182 ? 8.285 0.180 14.492 1.00 89.12 182 ALA A CA 1
ATOM 1365 C C . ALA A 1 182 ? 8.892 1.131 15.543 1.00 89.12 182 ALA A C 1
ATOM 1367 O O . ALA A 1 182 ? 8.632 0.971 16.732 1.00 89.12 182 ALA A O 1
ATOM 1368 N N . ALA A 1 183 ? 9.679 2.125 15.114 1.00 91.75 183 ALA A N 1
ATOM 1369 C CA . ALA A 1 183 ? 10.282 3.141 15.982 1.00 91.75 183 ALA A CA 1
ATOM 1370 C C . ALA A 1 183 ? 9.528 4.485 15.973 1.00 91.75 183 ALA A C 1
ATOM 1372 O O . ALA A 1 183 ? 9.950 5.430 16.643 1.00 91.75 183 ALA A O 1
ATOM 1373 N N . ALA A 1 184 ? 8.448 4.601 15.198 1.00 94.62 184 ALA A N 1
ATOM 1374 C CA . ALA A 1 184 ? 7.659 5.819 15.099 1.00 94.62 184 ALA A CA 1
ATOM 1375 C C . ALA A 1 184 ? 6.897 6.080 16.401 1.00 94.62 184 ALA A C 1
ATOM 1377 O O . ALA A 1 184 ? 6.241 5.189 16.942 1.00 94.62 184 ALA A O 1
ATOM 1378 N N . THR A 1 185 ? 6.942 7.322 16.884 1.00 94.56 185 THR A N 1
ATOM 1379 C CA . THR A 1 185 ? 6.098 7.748 18.010 1.00 94.56 185 THR A CA 1
ATOM 1380 C C . THR A 1 185 ? 4.796 8.364 17.525 1.00 94.56 185 THR A C 1
ATOM 1382 O O . THR A 1 185 ? 3.819 8.402 18.267 1.00 94.56 185 THR A O 1
ATOM 1385 N N . LYS A 1 186 ? 4.748 8.813 16.268 1.00 95.56 186 LYS A N 1
ATOM 1386 C CA . LYS A 1 186 ? 3.546 9.330 15.620 1.00 95.56 186 LYS A CA 1
ATOM 1387 C C . LYS A 1 186 ? 3.406 8.680 14.263 1.00 95.56 186 LYS A C 1
ATOM 1389 O O . LYS A 1 186 ? 4.320 8.749 13.445 1.00 95.56 186 LYS A O 1
ATOM 1394 N N . SER A 1 187 ? 2.257 8.076 14.006 1.00 96.12 187 SER A N 1
ATOM 1395 C CA . SER A 1 187 ? 2.010 7.406 12.739 1.00 96.12 187 SER A CA 1
ATOM 1396 C C . SER A 1 187 ? 0.541 7.435 12.357 1.00 96.12 187 SER A C 1
ATOM 1398 O O . SER A 1 187 ? -0.351 7.611 13.181 1.00 96.12 187 SER A O 1
ATOM 1400 N N . SER A 1 188 ? 0.271 7.294 11.071 1.00 96.88 188 SER A N 1
ATOM 1401 C CA . SER A 1 188 ? -1.038 6.930 10.551 1.00 96.88 188 SER A CA 1
ATOM 1402 C C . SER A 1 188 ? -0.822 5.881 9.481 1.00 96.88 188 SER A C 1
ATOM 1404 O O . SER A 1 188 ? 0.009 6.071 8.595 1.00 96.88 188 SER A O 1
ATOM 1406 N N . VAL A 1 189 ? -1.508 4.752 9.611 1.00 96.75 189 VAL A N 1
ATOM 1407 C CA . VAL A 1 189 ? -1.296 3.561 8.794 1.00 96.75 189 VAL A CA 1
ATOM 1408 C C . VAL A 1 189 ? -2.649 3.021 8.365 1.00 96.75 189 VAL A C 1
ATOM 1410 O O . VAL A 1 189 ? -3.511 2.753 9.199 1.00 96.75 189 VAL A O 1
ATOM 1413 N N . ILE A 1 190 ? -2.821 2.835 7.063 1.00 97.44 190 ILE A N 1
ATOM 1414 C CA . ILE A 1 190 ? -3.828 1.937 6.510 1.00 97.4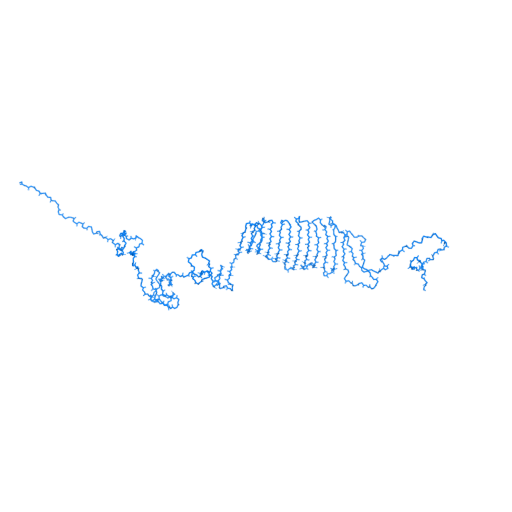4 190 ILE A CA 1
ATOM 1415 C C . ILE A 1 190 ? -3.099 0.643 6.187 1.00 97.44 190 ILE A C 1
ATOM 1417 O O . ILE A 1 190 ? -2.135 0.681 5.425 1.00 97.44 190 ILE A O 1
ATOM 1421 N N . SER A 1 191 ? -3.523 -0.476 6.767 1.00 96.19 191 SER A N 1
ATOM 1422 C CA . SER A 1 191 ? -2.903 -1.778 6.533 1.00 96.19 191 SER A CA 1
ATOM 1423 C C . SER A 1 191 ? -3.920 -2.830 6.116 1.00 96.19 191 SER A C 1
ATOM 1425 O O . SER A 1 191 ? -5.050 -2.876 6.603 1.00 96.19 191 SER A O 1
ATOM 1427 N N . LEU A 1 192 ? -3.491 -3.677 5.186 1.00 96.25 192 LEU A N 1
ATOM 1428 C CA . LEU A 1 192 ? -4.239 -4.816 4.675 1.00 96.25 192 LEU A CA 1
ATOM 1429 C C . LEU A 1 192 ? -3.364 -6.061 4.789 1.00 96.25 192 LEU A C 1
ATOM 1431 O O . LEU A 1 192 ? -2.244 -6.085 4.272 1.00 96.25 192 LEU A O 1
ATOM 1435 N N . TYR A 1 193 ? -3.885 -7.092 5.437 1.00 92.56 193 TYR A N 1
ATOM 1436 C CA . TYR A 1 193 ? -3.303 -8.430 5.457 1.00 92.56 193 TYR A CA 1
ATOM 1437 C C . TYR A 1 193 ? -4.417 -9.475 5.481 1.00 92.56 193 TYR A C 1
ATOM 1439 O O . TYR A 1 193 ? -5.597 -9.126 5.532 1.00 92.56 193 TYR A O 1
ATOM 1447 N N . ASP A 1 194 ? -4.058 -10.754 5.384 1.00 92.44 194 ASP A N 1
ATOM 1448 C CA . ASP A 1 194 ? -5.055 -11.821 5.316 1.00 92.44 194 ASP A CA 1
ATOM 1449 C C . ASP A 1 194 ? -6.044 -11.751 6.493 1.00 92.44 194 ASP A C 1
ATOM 1451 O O . ASP A 1 194 ? -5.659 -11.671 7.661 1.00 92.44 194 ASP A O 1
ATOM 1455 N N . GLY A 1 195 ? -7.331 -11.714 6.156 1.00 93.81 195 GLY A N 1
ATOM 1456 C CA . GLY A 1 195 ? -8.436 -11.594 7.099 1.00 93.81 195 GLY A CA 1
ATOM 1457 C C . GLY A 1 195 ? -8.614 -10.232 7.781 1.00 93.81 195 GLY A C 1
ATOM 1458 O O . GLY A 1 195 ? -9.620 -10.079 8.478 1.00 93.81 195 GLY A O 1
ATOM 1459 N N . ILE A 1 196 ? -7.714 -9.249 7.616 1.00 94.94 196 ILE A N 1
ATOM 1460 C CA . ILE A 1 196 ? -7.733 -8.001 8.402 1.00 94.94 196 ILE A CA 1
ATOM 1461 C C . ILE A 1 196 ? -7.494 -6.746 7.553 1.00 94.94 196 ILE A C 1
ATOM 1463 O O . ILE A 1 196 ? -6.533 -6.634 6.792 1.00 94.94 196 ILE A O 1
ATOM 1467 N N . ALA A 1 197 ? -8.355 -5.750 7.764 1.00 97.00 197 ALA A N 1
ATOM 1468 C CA . ALA A 1 197 ? -8.208 -4.397 7.240 1.00 97.00 197 ALA A CA 1
ATOM 1469 C C . ALA A 1 197 ? -8.254 -3.392 8.393 1.00 97.00 197 ALA A C 1
ATOM 1471 O O . ALA A 1 197 ? -9.189 -3.416 9.195 1.00 97.00 197 ALA A O 1
ATOM 1472 N N . ASN A 1 198 ? -7.253 -2.518 8.482 1.00 95.94 198 ASN A N 1
ATOM 1473 C CA . ASN A 1 198 ? -7.096 -1.589 9.597 1.00 95.94 198 ASN A CA 1
ATOM 1474 C C . ASN A 1 198 ? -6.763 -0.172 9.118 1.00 95.94 198 ASN A C 1
ATOM 1476 O O . ASN A 1 198 ? -5.992 0.017 8.179 1.00 95.94 198 ASN A O 1
ATOM 1480 N N . LEU A 1 199 ? -7.326 0.821 9.802 1.00 97.62 199 LEU A N 1
ATOM 1481 C CA . LEU A 1 199 ? -6.944 2.227 9.749 1.00 97.62 199 LEU A CA 1
ATOM 1482 C C . LEU A 1 199 ? -6.554 2.634 11.166 1.00 97.62 199 LEU A C 1
ATOM 1484 O O . LEU A 1 199 ? -7.398 2.644 12.058 1.00 97.62 199 LEU A O 1
ATOM 1488 N N . GLN A 1 200 ? -5.296 2.992 11.374 1.00 95.69 200 GLN A N 1
ATOM 1489 C CA . GLN A 1 200 ? -4.759 3.321 12.686 1.00 95.69 200 GLN A CA 1
ATOM 1490 C C . GLN A 1 200 ? -4.057 4.672 12.664 1.00 95.69 200 GLN A C 1
ATOM 1492 O O . GLN A 1 200 ? -3.368 5.006 11.703 1.00 95.69 200 GLN A O 1
ATOM 1497 N N . SER A 1 201 ? -4.198 5.431 13.747 1.00 96.31 201 SER A N 1
ATOM 1498 C CA . SER A 1 201 ? -3.438 6.650 14.000 1.00 96.31 201 SER A CA 1
ATOM 1499 C C . SER A 1 201 ? -2.910 6.648 15.428 1.00 96.31 201 SER A C 1
ATOM 1501 O O . SER A 1 201 ? -3.673 6.422 16.366 1.00 96.31 201 SER A O 1
ATOM 1503 N N . ASN A 1 202 ? -1.619 6.930 15.584 1.00 94.31 202 ASN A N 1
ATOM 1504 C CA . ASN A 1 202 ? -0.931 7.057 16.861 1.00 94.31 202 ASN A CA 1
ATOM 1505 C C . ASN A 1 202 ? -0.300 8.451 16.964 1.00 94.31 202 ASN A C 1
ATOM 1507 O O . ASN A 1 202 ? 0.312 8.945 16.014 1.00 94.31 202 ASN A O 1
ATOM 1511 N N . ASN A 1 203 ? -0.394 9.068 18.138 1.00 93.62 203 ASN A N 1
ATOM 1512 C CA . ASN A 1 203 ? 0.316 10.291 18.495 1.00 93.62 203 ASN A CA 1
ATOM 1513 C C . ASN A 1 203 ? 0.871 10.145 19.919 1.00 93.62 203 ASN A C 1
ATOM 1515 O O . ASN A 1 203 ? 0.198 10.440 20.910 1.00 93.62 203 ASN A O 1
ATOM 1519 N N . GLY A 1 204 ? 2.093 9.625 20.018 1.00 91.19 204 GLY A N 1
ATOM 1520 C CA . GLY A 1 204 ? 2.629 9.052 21.245 1.00 91.19 204 GLY A CA 1
ATOM 1521 C C . GLY A 1 204 ? 1.894 7.757 21.592 1.00 91.19 204 GLY A C 1
ATOM 1522 O O . GLY A 1 204 ? 1.704 6.892 20.744 1.00 91.19 204 GLY A O 1
ATOM 1523 N N . LEU A 1 205 ? 1.455 7.639 22.846 1.00 87.94 205 LEU A N 1
ATOM 1524 C CA . LEU A 1 205 ? 0.666 6.496 23.321 1.00 87.94 205 LEU A CA 1
ATOM 1525 C C . LEU A 1 205 ? -0.849 6.679 23.102 1.00 87.94 205 LEU A C 1
ATOM 1527 O O . LEU A 1 205 ? -1.613 5.743 23.309 1.00 87.94 205 LEU A O 1
ATOM 1531 N N . GLY A 1 206 ? -1.294 7.879 22.719 1.00 92.44 206 GLY A N 1
ATOM 1532 C CA . GLY A 1 206 ? -2.689 8.131 22.359 1.00 92.44 206 GLY A CA 1
ATOM 1533 C C . GLY A 1 206 ? -2.950 7.764 20.906 1.00 92.44 206 GLY A C 1
ATOM 1534 O O . GLY A 1 206 ? -2.042 7.825 20.075 1.00 92.44 206 GLY A O 1
ATOM 1535 N N . GLY A 1 207 ? -4.190 7.419 20.574 1.00 94.69 207 GLY A N 1
ATOM 1536 C CA . GLY A 1 207 ? -4.506 7.035 19.205 1.00 94.69 207 GLY A CA 1
ATOM 1537 C C . GLY A 1 207 ? -5.928 6.553 18.999 1.00 94.69 207 GLY A C 1
ATOM 1538 O O . GLY A 1 207 ? -6.759 6.574 19.907 1.00 94.69 207 GLY A O 1
ATOM 1539 N N . GLY A 1 208 ? -6.192 6.101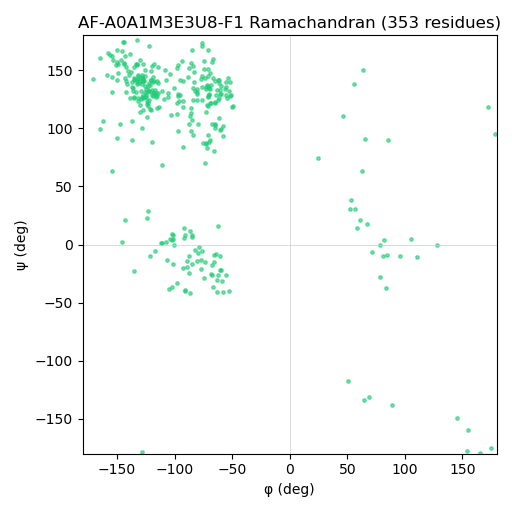 17.783 1.00 96.25 208 GLY A N 1
ATOM 1540 C CA . GLY A 1 208 ? -7.442 5.458 17.427 1.00 96.25 208 GLY A CA 1
ATOM 1541 C C . GLY A 1 208 ? -7.253 4.450 16.308 1.00 96.25 208 GLY A C 1
ATOM 1542 O O . GLY A 1 208 ? -6.317 4.551 15.511 1.00 96.25 208 GLY A O 1
ATOM 1543 N N . ASN A 1 209 ? -8.150 3.475 16.260 1.00 96.38 209 ASN A N 1
ATOM 1544 C CA . ASN A 1 209 ? -8.160 2.446 15.238 1.00 96.38 209 ASN A CA 1
ATOM 1545 C C . ASN A 1 209 ? -9.582 2.132 14.773 1.00 96.38 209 ASN A C 1
ATOM 1547 O O . ASN A 1 209 ? -10.533 2.140 15.554 1.00 96.38 209 ASN A O 1
ATOM 1551 N N . ILE A 1 210 ? -9.698 1.809 13.491 1.00 97.81 210 ILE A N 1
ATOM 1552 C CA . ILE A 1 210 ? -10.870 1.191 12.883 1.00 97.81 210 ILE A CA 1
ATOM 1553 C C . ILE A 1 210 ? -10.385 -0.090 12.231 1.00 97.81 210 ILE A C 1
ATOM 1555 O O . ILE A 1 210 ? -9.542 -0.036 11.339 1.00 97.81 210 ILE A O 1
ATOM 1559 N N . ALA A 1 211 ? -10.912 -1.230 12.661 1.00 97.25 211 ALA A N 1
ATOM 1560 C CA . ALA A 1 211 ? -10.471 -2.523 12.162 1.00 97.25 211 ALA A CA 1
ATOM 1561 C C . ALA A 1 211 ? -11.657 -3.411 11.800 1.00 97.25 211 ALA A C 1
ATOM 1563 O O . ALA A 1 211 ? -12.653 -3.452 12.521 1.00 97.25 211 ALA A O 1
ATOM 1564 N N . ALA A 1 212 ? -11.517 -4.155 10.710 1.00 96.88 212 ALA A N 1
ATOM 1565 C CA . ALA A 1 212 ? -12.359 -5.289 10.369 1.00 96.88 212 ALA A CA 1
ATOM 1566 C C . ALA A 1 212 ? -11.494 -6.550 10.367 1.00 96.88 212 ALA A C 1
ATOM 1568 O O . ALA A 1 212 ? -10.419 -6.569 9.771 1.00 96.88 212 ALA A O 1
ATOM 1569 N N . ILE A 1 213 ? -11.970 -7.583 11.052 1.00 94.88 213 ILE A N 1
ATOM 1570 C CA . ILE A 1 213 ? -11.291 -8.856 11.255 1.00 94.88 213 ILE A CA 1
ATOM 1571 C C . ILE A 1 213 ? -12.260 -9.962 10.860 1.00 94.88 213 ILE A C 1
ATOM 1573 O O . ILE A 1 213 ? -13.387 -10.019 11.352 1.00 94.88 213 ILE A O 1
ATOM 1577 N N . SER A 1 214 ? -11.825 -10.855 9.986 1.00 94.25 214 SER A N 1
ATOM 1578 C CA . SER A 1 214 ? -12.614 -11.974 9.482 1.00 94.25 214 SER A CA 1
ATOM 1579 C C . SER A 1 214 ? -11.884 -13.298 9.681 1.00 94.25 214 SER A C 1
ATOM 1581 O O . SER A 1 214 ? -10.657 -13.360 9.717 1.00 94.25 214 SER A O 1
ATOM 1583 N N . SER A 1 215 ? -12.662 -14.361 9.846 1.00 90.50 215 SER A N 1
ATOM 1584 C CA . SER A 1 215 ? -12.210 -15.744 9.930 1.00 90.50 215 SER A CA 1
ATOM 1585 C C . SER A 1 215 ? -13.233 -16.660 9.253 1.00 90.50 215 SER A C 1
ATOM 1587 O O . SER A 1 215 ? -14.327 -16.236 8.876 1.00 90.50 215 SER A O 1
ATOM 1589 N N . ALA A 1 216 ? -12.912 -17.950 9.137 1.00 90.94 216 ALA A N 1
ATOM 1590 C CA . ALA A 1 216 ? -13.814 -18.936 8.541 1.00 90.94 216 ALA A CA 1
ATOM 1591 C C . ALA A 1 216 ? -15.168 -19.073 9.270 1.00 90.94 216 ALA A C 1
ATOM 1593 O O . ALA A 1 216 ? -16.136 -19.541 8.675 1.00 90.94 216 ALA A O 1
ATOM 1594 N N . THR A 1 217 ? -15.252 -18.685 10.547 1.00 90.19 217 THR A N 1
ATOM 1595 C CA . THR A 1 217 ? -16.465 -18.829 11.372 1.00 90.19 217 THR A CA 1
ATOM 1596 C C . THR A 1 217 ? -17.185 -17.508 11.638 1.00 90.19 217 THR A C 1
ATOM 1598 O O . THR A 1 217 ? -18.195 -17.497 12.343 1.00 90.19 217 THR A O 1
ATOM 1601 N N . GLY A 1 218 ? -16.700 -16.393 11.081 1.00 92.62 218 GLY A N 1
ATOM 1602 C CA . GLY A 1 218 ? -17.360 -15.096 11.173 1.00 92.62 218 GLY A CA 1
ATOM 1603 C C . GLY A 1 218 ? -16.394 -13.919 11.251 1.00 92.62 218 GLY A C 1
ATOM 1604 O O . GLY A 1 218 ? -15.312 -13.956 10.675 1.00 92.62 218 GLY A O 1
ATOM 1605 N N . GLY A 1 219 ? -16.785 -12.846 11.937 1.00 94.69 219 GLY A N 1
ATOM 1606 C CA . GLY A 1 219 ? -15.985 -11.627 11.975 1.00 94.69 219 GLY A CA 1
ATOM 1607 C C . GLY A 1 219 ? -16.264 -10.716 13.160 1.00 94.69 219 GLY A C 1
ATOM 1608 O O . GLY A 1 219 ? -17.261 -10.851 13.872 1.00 94.69 219 GLY A O 1
ATOM 1609 N N . THR A 1 220 ? -15.335 -9.792 13.360 1.00 95.19 220 THR A N 1
ATOM 1610 C CA . THR A 1 220 ? -15.379 -8.728 14.357 1.00 95.19 220 THR A CA 1
ATOM 1611 C C . THR A 1 220 ? -14.993 -7.424 13.669 1.00 95.19 220 THR A C 1
ATOM 1613 O O . THR A 1 220 ? -14.051 -7.402 12.882 1.00 95.19 220 THR A O 1
ATOM 1616 N N . ALA A 1 221 ? -15.680 -6.329 13.964 1.00 96.75 221 ALA A N 1
ATOM 1617 C CA . ALA A 1 221 ? -15.251 -5.006 13.525 1.00 96.75 221 ALA A CA 1
ATOM 1618 C C . ALA A 1 221 ? -15.361 -4.010 14.672 1.00 96.75 221 ALA A C 1
ATOM 1620 O O . ALA A 1 221 ? -16.307 -4.087 15.459 1.00 96.75 221 ALA A O 1
ATOM 1621 N N . GLY A 1 222 ? -14.398 -3.100 14.765 1.00 97.44 222 GLY A N 1
ATOM 1622 C CA . GLY A 1 222 ? -14.267 -2.188 15.890 1.00 97.44 222 GLY A CA 1
ATOM 1623 C C . GLY A 1 222 ? -13.857 -0.783 15.486 1.00 97.44 222 GLY A C 1
ATOM 1624 O O . GLY A 1 222 ? -13.120 -0.598 14.519 1.00 97.44 222 GLY A O 1
ATOM 1625 N N . ILE A 1 223 ? -14.316 0.188 16.267 1.00 98.12 223 ILE A N 1
ATOM 1626 C CA . ILE A 1 223 ? -13.830 1.567 16.301 1.00 98.12 223 ILE A CA 1
ATOM 1627 C C . ILE A 1 223 ? -13.390 1.822 17.733 1.00 98.12 223 ILE A C 1
ATOM 1629 O O . ILE A 1 223 ? -14.182 1.646 18.656 1.00 98.12 223 ILE A O 1
ATOM 1633 N N . VAL A 1 224 ? -12.144 2.230 17.923 1.00 97.19 224 VAL A N 1
ATOM 1634 C CA . VAL A 1 224 ? -11.551 2.414 19.246 1.00 97.19 224 VAL A CA 1
ATOM 1635 C C . VAL A 1 224 ? -10.759 3.709 19.266 1.00 97.19 224 VAL A C 1
ATOM 1637 O O . VAL A 1 224 ? -10.057 4.045 18.314 1.00 97.19 224 VAL A O 1
ATOM 1640 N N . SER A 1 225 ? -10.857 4.430 20.37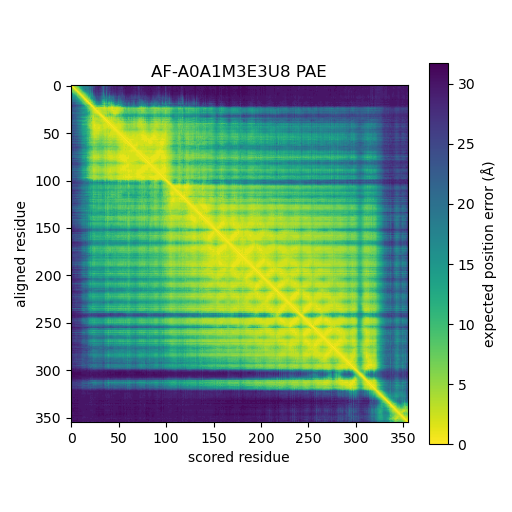5 1.00 96.94 225 SER A N 1
ATOM 1641 C CA . SER A 1 225 ? -9.999 5.568 20.695 1.00 96.94 225 SER A CA 1
ATOM 1642 C C . SER A 1 225 ? -9.406 5.382 22.084 1.00 96.94 225 SER A C 1
ATOM 1644 O O . SER A 1 225 ? -10.120 4.972 22.996 1.00 96.94 225 SER A O 1
ATOM 1646 N N . ASN A 1 226 ? -8.122 5.693 22.235 1.00 95.12 226 ASN A N 1
ATOM 1647 C CA . ASN A 1 226 ? -7.374 5.584 23.482 1.00 95.12 226 ASN A CA 1
ATOM 1648 C C . ASN A 1 226 ? -6.814 6.948 23.884 1.00 95.12 226 ASN A C 1
ATOM 1650 O O . ASN A 1 226 ? -6.335 7.717 23.043 1.00 95.12 226 ASN A O 1
ATOM 1654 N N . ASN A 1 227 ? -6.827 7.237 25.184 1.00 94.62 227 ASN A N 1
ATOM 1655 C CA . ASN A 1 227 ? -6.171 8.427 25.713 1.00 94.62 227 ASN A CA 1
ATOM 1656 C C . ASN A 1 227 ? -4.634 8.312 25.658 1.00 94.62 227 ASN A C 1
ATOM 1658 O O . ASN A 1 227 ? -4.066 7.236 25.481 1.00 94.62 227 ASN A O 1
ATOM 1662 N N . SER A 1 228 ? -3.941 9.433 25.869 1.00 92.94 228 SER A N 1
ATOM 1663 C CA . SER A 1 228 ? -2.474 9.523 25.788 1.00 92.94 228 SER A CA 1
ATOM 1664 C C . SER A 1 228 ? -1.704 8.699 26.824 1.00 92.94 228 SER A C 1
ATOM 1666 O O . SER A 1 228 ? -0.484 8.623 26.742 1.00 92.94 228 SER A O 1
ATOM 1668 N N . THR A 1 229 ? -2.378 8.100 27.803 1.00 91.81 229 THR A N 1
ATOM 1669 C CA . THR A 1 229 ? -1.770 7.215 28.806 1.00 91.81 229 THR A CA 1
ATOM 1670 C C . THR A 1 229 ? -2.188 5.755 28.632 1.00 91.81 229 THR A C 1
ATOM 1672 O O . THR A 1 229 ? -1.774 4.927 29.436 1.00 91.81 229 THR A O 1
ATOM 1675 N N . GLN A 1 230 ? -3.007 5.430 27.621 1.00 89.12 230 GLN A N 1
ATOM 1676 C CA . GLN A 1 230 ? -3.605 4.101 27.396 1.00 89.12 230 GLN A CA 1
ATOM 1677 C C . GLN A 1 230 ? -4.337 3.536 28.622 1.00 89.12 230 GLN A C 1
ATOM 1679 O O . GLN A 1 230 ? -4.387 2.330 28.853 1.00 89.12 230 GLN A O 1
ATOM 1684 N N . THR A 1 231 ? -4.894 4.421 29.446 1.00 94.25 231 THR A N 1
ATOM 1685 C CA . THR A 1 231 ? -5.652 4.042 30.642 1.00 94.25 231 THR A CA 1
ATOM 1686 C C . THR A 1 231 ? -7.149 4.125 30.433 1.00 94.25 231 THR A C 1
ATOM 1688 O O . THR A 1 231 ? -7.880 3.579 31.251 1.00 94.25 231 THR A O 1
ATOM 1691 N N . ILE A 1 232 ? -7.609 4.821 29.393 1.00 95.31 232 ILE A N 1
ATOM 1692 C CA . ILE A 1 232 ? -9.025 5.029 29.096 1.00 95.31 232 ILE A CA 1
ATOM 1693 C C . ILE A 1 232 ? -9.252 4.822 27.602 1.00 95.31 232 ILE A C 1
ATOM 1695 O O . ILE A 1 232 ? -8.508 5.379 26.787 1.00 95.31 232 ILE A O 1
ATOM 1699 N N . SER A 1 233 ? -10.304 4.078 27.267 1.00 96.31 233 SER A N 1
ATOM 1700 C CA . SER A 1 233 ? -10.737 3.836 25.897 1.00 96.31 233 SER A CA 1
ATOM 1701 C C . SER A 1 233 ? -12.239 4.061 25.714 1.00 96.31 233 SER A C 1
ATOM 1703 O O . SER A 1 233 ? -13.047 3.798 26.605 1.00 96.31 233 SER A O 1
ATOM 1705 N N . ALA A 1 234 ? -12.619 4.547 24.533 1.00 97.50 234 ALA A N 1
ATOM 1706 C CA . ALA A 1 234 ? -14.001 4.574 24.058 1.00 97.50 234 ALA A CA 1
ATOM 1707 C C . ALA A 1 234 ? -14.100 3.720 22.797 1.00 97.50 234 ALA A C 1
ATOM 1709 O O . ALA A 1 234 ? -13.277 3.863 21.889 1.00 97.50 234 ALA A O 1
ATOM 1710 N N . GLU A 1 235 ? -15.078 2.820 22.762 1.00 97.62 235 GLU A N 1
ATOM 1711 C CA . GLU A 1 235 ? -15.091 1.708 21.819 1.00 97.62 235 GLU A CA 1
ATOM 1712 C C . GLU A 1 235 ? -16.500 1.396 21.312 1.00 97.62 235 GLU A C 1
ATOM 1714 O O . GLU A 1 235 ? -17.473 1.427 22.071 1.00 97.62 235 GLU A O 1
ATOM 1719 N N . ILE A 1 236 ? -16.586 1.024 20.038 1.00 98.00 236 ILE A N 1
ATOM 1720 C CA . ILE A 1 236 ? -17.738 0.361 19.429 1.00 98.00 236 ILE A CA 1
ATOM 1721 C C . ILE A 1 236 ? -17.227 -0.925 18.804 1.00 98.00 236 ILE A C 1
ATOM 1723 O O . ILE A 1 236 ? -16.351 -0.874 17.947 1.00 98.00 236 ILE A O 1
ATOM 1727 N N . TRP A 1 237 ? -17.795 -2.060 19.188 1.00 97.38 237 TRP A N 1
ATOM 1728 C CA . TRP A 1 237 ? -17.432 -3.362 18.645 1.00 97.38 237 TRP A CA 1
ATOM 1729 C C . TRP A 1 237 ? -18.657 -4.106 18.151 1.00 97.38 237 TRP A C 1
ATOM 1731 O O . TRP A 1 237 ? -19.712 -4.101 18.777 1.00 97.38 237 TRP A O 1
ATOM 1741 N N . THR A 1 238 ? -18.492 -4.790 17.032 1.00 96.25 238 THR A N 1
ATOM 1742 C CA . THR A 1 238 ? -19.442 -5.760 16.501 1.00 96.25 238 THR A CA 1
ATOM 1743 C C . THR A 1 238 ? -18.753 -7.108 16.454 1.00 96.25 238 THR A C 1
ATOM 1745 O O . THR A 1 238 ? -17.575 -7.187 16.108 1.00 96.25 238 THR A O 1
ATOM 1748 N N . GLN A 1 239 ? -19.475 -8.166 16.792 1.00 94.25 239 GLN A N 1
ATOM 1749 C CA . GLN A 1 239 ? -18.983 -9.528 16.685 1.00 94.25 239 GLN A CA 1
ATOM 1750 C C . GLN A 1 239 ? -20.104 -10.434 16.198 1.00 94.25 239 GLN A C 1
ATOM 1752 O O . GLN A 1 239 ? -21.245 -10.333 16.640 1.00 94.25 239 GLN A O 1
ATOM 1757 N N . SER A 1 240 ? -19.758 -11.333 15.286 1.00 92.69 240 SER A N 1
ATOM 1758 C CA . SER A 1 240 ? -20.586 -12.457 14.872 1.00 92.69 240 SER A CA 1
ATOM 1759 C C . SER A 1 240 ? -19.649 -13.580 14.454 1.00 92.69 240 SER A C 1
ATOM 1761 O O . SER A 1 240 ? -19.216 -13.604 13.307 1.00 92.69 240 SER A O 1
ATOM 1763 N N . ASN A 1 241 ? -19.289 -14.473 15.377 1.00 78.88 241 ASN A N 1
ATOM 1764 C CA . ASN A 1 241 ? -18.242 -15.489 15.174 1.00 78.88 241 ASN A CA 1
ATOM 1765 C C . ASN A 1 241 ? -18.724 -16.939 15.379 1.00 78.88 241 ASN A C 1
ATOM 1767 O O . ASN A 1 241 ? -17.951 -17.805 15.789 1.00 78.88 241 ASN A O 1
ATOM 1771 N N . GLY A 1 242 ? -20.008 -17.204 15.122 1.00 72.56 242 GLY A N 1
ATOM 1772 C CA . GLY A 1 242 ? -20.626 -18.531 15.239 1.00 72.56 242 GLY A CA 1
ATOM 1773 C C . GLY A 1 242 ? -20.970 -18.948 16.675 1.00 72.56 242 GLY A C 1
ATOM 1774 O O . GLY A 1 242 ? -21.950 -19.661 16.870 1.00 72.56 242 GLY A O 1
ATOM 1775 N N . THR A 1 243 ? -20.233 -18.447 17.670 1.00 76.25 243 THR A N 1
ATOM 1776 C CA . THR A 1 243 ? -20.469 -18.706 19.104 1.00 76.25 243 THR A CA 1
ATOM 1777 C C . THR A 1 243 ? -21.104 -17.508 19.813 1.00 76.25 243 THR A C 1
ATOM 1779 O O . THR A 1 243 ? -21.999 -17.683 20.637 1.00 76.25 243 THR A O 1
ATOM 1782 N N . SER A 1 244 ? -20.680 -16.293 19.458 1.00 75.56 244 SER A N 1
ATOM 1783 C CA . SER A 1 244 ? -21.130 -15.036 20.057 1.00 75.56 244 SER A CA 1
ATOM 1784 C C . SER A 1 244 ? -21.561 -14.050 18.973 1.00 75.56 244 SER A C 1
ATOM 1786 O O . SER A 1 244 ? -20.983 -14.003 17.882 1.00 75.56 244 SER A O 1
ATOM 1788 N N . GLY A 1 245 ? -22.605 -13.274 19.268 1.00 89.56 245 GLY A N 1
ATOM 1789 C CA . GLY A 1 245 ? -23.200 -12.323 18.333 1.00 89.56 245 GLY A CA 1
ATOM 1790 C C . GLY A 1 245 ? -23.751 -11.097 19.049 1.00 89.56 245 GLY A C 1
ATOM 1791 O O . GLY A 1 245 ? -24.821 -11.182 19.657 1.00 89.56 245 GLY A O 1
ATOM 1792 N N . ASN A 1 246 ? -23.044 -9.970 18.972 1.00 94.88 246 ASN A N 1
ATOM 1793 C CA . ASN A 1 246 ? -23.435 -8.738 19.651 1.00 94.88 246 ASN A CA 1
ATOM 1794 C C . ASN A 1 246 ? -22.863 -7.470 19.004 1.00 94.88 246 ASN A C 1
ATOM 1796 O O . ASN A 1 246 ? -21.891 -7.501 18.247 1.00 94.88 246 ASN A O 1
ATOM 1800 N N . VAL A 1 247 ? -23.470 -6.339 19.361 1.00 97.00 247 VAL A N 1
ATOM 1801 C CA . VAL A 1 247 ? -22.916 -4.994 19.168 1.00 97.00 247 VAL A CA 1
ATOM 1802 C C . VAL A 1 247 ? -22.745 -4.358 20.539 1.00 97.00 247 VAL A C 1
ATOM 1804 O O . VAL A 1 247 ? -23.692 -4.347 21.318 1.00 97.00 247 VAL A O 1
ATOM 1807 N N . THR A 1 248 ? -21.567 -3.821 20.833 1.00 97.25 248 THR A N 1
ATOM 1808 C CA . THR A 1 248 ? -21.252 -3.193 22.117 1.00 97.25 248 THR A CA 1
ATOM 1809 C C . THR A 1 248 ? -20.741 -1.781 21.910 1.00 97.25 248 THR A C 1
ATOM 1811 O O . THR A 1 248 ? -19.884 -1.553 21.063 1.00 97.25 248 THR A O 1
ATOM 1814 N N . LEU A 1 249 ? -21.226 -0.850 22.726 1.00 98.31 249 LEU A N 1
ATOM 1815 C CA . LEU A 1 249 ? -20.625 0.463 22.936 1.00 98.31 249 LEU A CA 1
ATOM 1816 C C . LEU A 1 249 ? -20.078 0.484 24.360 1.00 98.31 249 LEU A C 1
ATOM 1818 O O . LEU A 1 249 ? -20.790 0.092 25.287 1.00 98.31 249 LEU A O 1
ATOM 1822 N N . SER A 1 250 ? -18.840 0.919 24.561 1.00 97.88 250 SER A N 1
ATOM 1823 C CA . SER A 1 250 ? -18.249 0.949 25.900 1.00 97.88 250 SER A CA 1
ATOM 1824 C C . SER A 1 250 ? -17.245 2.069 26.093 1.00 97.88 250 SER A C 1
ATOM 1826 O O . SER A 1 250 ? -16.508 2.419 25.176 1.00 97.88 250 SER A O 1
ATOM 1828 N N . HIS A 1 251 ? -17.191 2.570 27.321 1.00 97.81 251 HIS A N 1
ATOM 1829 C CA . HIS A 1 251 ? -16.115 3.401 27.829 1.00 97.81 251 HIS A CA 1
ATOM 1830 C C . HIS A 1 251 ? -15.429 2.633 28.957 1.00 97.81 251 HIS A C 1
ATOM 1832 O O . HIS A 1 251 ? -16.075 2.276 29.947 1.00 97.81 251 HIS A O 1
ATOM 1838 N N . ASN A 1 252 ? -14.151 2.326 28.773 1.00 96.44 252 ASN A N 1
ATOM 1839 C CA . ASN A 1 252 ? -13.401 1.425 29.635 1.00 96.44 252 ASN A CA 1
ATOM 1840 C C . ASN A 1 252 ? -12.206 2.153 30.249 1.00 96.44 252 ASN A C 1
ATOM 1842 O O . ASN A 1 252 ? -11.602 3.028 29.628 1.00 96.44 252 ASN A O 1
ATOM 1846 N N . LYS A 1 253 ? -11.830 1.741 31.456 1.00 95.94 253 LYS A N 1
ATOM 1847 C CA . LYS A 1 253 ? -10.584 2.124 32.114 1.00 95.94 253 LYS A CA 1
ATOM 1848 C C . LYS A 1 253 ? -9.744 0.883 32.377 1.00 95.94 253 LYS A C 1
ATOM 1850 O O . LYS A 1 253 ? -10.282 -0.163 32.732 1.00 95.94 253 LYS A O 1
ATOM 1855 N N . SER A 1 254 ? -8.423 0.995 32.275 1.00 90.31 254 SER A N 1
ATOM 1856 C CA . SER A 1 254 ? -7.501 -0.139 32.433 1.00 90.31 254 SER A CA 1
ATOM 1857 C C . SER A 1 254 ? -7.566 -0.814 33.809 1.00 90.31 254 SER A C 1
ATOM 1859 O O . SER A 1 254 ? -7.204 -1.980 33.930 1.00 90.31 254 SER A O 1
ATOM 1861 N N . THR A 1 255 ? -8.058 -0.117 34.841 1.00 88.62 255 THR A N 1
ATOM 1862 C CA . THR A 1 255 ? -8.259 -0.679 36.187 1.00 88.62 255 THR A CA 1
ATOM 1863 C C . THR A 1 255 ? -9.531 -1.527 36.317 1.00 88.62 255 THR A C 1
ATOM 1865 O O . THR A 1 255 ? -9.711 -2.174 37.338 1.00 88.62 255 THR A O 1
ATOM 1868 N N . GLY A 1 256 ? -10.398 -1.562 35.298 1.00 86.44 256 GLY A N 1
ATOM 1869 C CA . GLY A 1 256 ? -11.620 -2.377 35.268 1.00 86.44 256 GLY A CA 1
ATOM 1870 C C . GLY A 1 256 ? -12.929 -1.585 35.352 1.00 86.44 256 GLY A C 1
ATOM 1871 O O . GLY A 1 256 ? -13.988 -2.157 35.090 1.00 86.44 256 GLY A O 1
ATOM 1872 N N . GLU A 1 257 ? -12.861 -0.284 35.656 1.00 95.38 257 GLU A N 1
ATOM 1873 C CA . GLU A 1 257 ? -14.014 0.628 35.635 1.00 95.38 257 GLU A CA 1
ATOM 1874 C C . GLU A 1 257 ? -14.608 0.693 34.226 1.00 95.38 257 GLU A C 1
ATOM 1876 O O . GLU A 1 257 ? -13.872 0.829 33.241 1.00 95.38 257 GLU A O 1
ATOM 1881 N N . ARG A 1 258 ? -15.933 0.582 34.116 1.00 95.75 258 ARG A N 1
ATOM 1882 C CA . ARG A 1 258 ? -16.594 0.469 32.814 1.00 95.75 258 ARG A CA 1
ATOM 1883 C C . ARG A 1 258 ? -18.026 0.969 32.848 1.00 95.75 258 ARG A C 1
ATOM 1885 O O . ARG A 1 258 ? -18.757 0.688 33.792 1.00 95.75 258 ARG A O 1
ATOM 1892 N N . ALA A 1 259 ? -18.435 1.593 31.749 1.00 97.50 259 ALA A N 1
ATOM 1893 C CA . ALA A 1 259 ? -19.834 1.735 31.366 1.00 97.50 259 ALA A CA 1
ATOM 1894 C C . ALA A 1 259 ? -20.016 1.188 29.948 1.00 97.50 259 ALA A C 1
ATOM 1896 O O . ALA A 1 259 ? -19.289 1.578 29.031 1.00 97.50 259 ALA A O 1
ATOM 1897 N N . ALA A 1 260 ? -20.967 0.278 29.757 1.00 97.06 260 ALA A N 1
ATOM 1898 C CA . ALA A 1 260 ? -21.207 -0.348 28.467 1.00 97.06 260 ALA A CA 1
ATOM 1899 C C . ALA A 1 260 ? -22.685 -0.614 28.190 1.00 97.06 260 ALA A C 1
ATOM 1901 O O . ALA A 1 260 ? -23.497 -0.782 29.097 1.00 97.06 260 ALA A O 1
ATOM 1902 N N . MET A 1 261 ? -23.002 -0.695 26.903 1.00 97.00 261 MET A N 1
ATOM 1903 C CA . MET A 1 261 ? -24.283 -1.131 26.370 1.00 97.00 261 MET A CA 1
ATOM 1904 C C . MET A 1 261 ? -24.029 -2.228 25.343 1.00 97.00 261 MET A C 1
ATOM 1906 O O . MET A 1 261 ? -23.236 -2.026 24.425 1.00 97.00 261 MET A O 1
ATOM 1910 N N . ALA A 1 262 ? -24.709 -3.361 25.477 1.00 95.69 262 ALA A N 1
ATOM 1911 C CA . ALA A 1 262 ? -24.648 -4.473 24.538 1.00 95.69 262 ALA A CA 1
ATOM 1912 C C . ALA A 1 262 ? -26.028 -4.748 23.934 1.00 95.69 262 ALA A C 1
ATOM 1914 O O . ALA A 1 262 ? -27.044 -4.701 24.629 1.00 95.69 262 ALA A O 1
ATOM 1915 N N . ILE A 1 263 ? -26.051 -5.047 22.638 1.00 95.19 263 ILE A N 1
ATOM 1916 C CA . ILE A 1 263 ? -27.220 -5.512 21.897 1.00 95.19 263 ILE A CA 1
ATOM 1917 C C . ILE A 1 263 ? -26.946 -6.945 21.464 1.00 95.19 263 ILE A C 1
ATOM 1919 O O . ILE A 1 263 ? -26.027 -7.199 20.685 1.00 95.19 263 ILE A O 1
ATOM 1923 N N . GLU A 1 264 ? -27.768 -7.870 21.938 1.00 91.94 264 GLU A N 1
ATOM 1924 C CA . GLU A 1 264 ? -27.650 -9.300 21.677 1.00 91.94 264 GLU A CA 1
ATOM 1925 C C . GLU A 1 264 ? -28.965 -9.860 21.138 1.00 91.94 264 GLU A C 1
ATOM 1927 O O . GLU A 1 264 ? -30.052 -9.544 21.626 1.00 91.94 264 GLU A O 1
ATOM 1932 N N . LYS A 1 265 ? -28.875 -10.771 20.163 1.00 86.31 265 LYS A N 1
ATOM 1933 C CA . LYS A 1 265 ? -30.057 -11.367 19.516 1.00 86.31 265 LYS A CA 1
ATOM 1934 C C . LYS A 1 265 ? -30.996 -12.068 20.507 1.00 86.31 265 LYS A C 1
ATOM 1936 O O . LYS A 1 265 ? -32.217 -12.010 20.348 1.00 86.31 265 LYS A O 1
ATOM 1941 N N . LEU A 1 266 ? -30.435 -12.786 21.481 1.00 85.00 266 LEU A N 1
ATOM 1942 C CA . LEU A 1 266 ? -31.209 -13.580 22.439 1.00 85.00 266 LEU A CA 1
ATOM 1943 C C . LEU A 1 266 ? -31.559 -12.775 23.698 1.00 85.00 266 LEU A C 1
ATOM 1945 O O . LEU A 1 266 ? -32.703 -12.851 24.150 1.00 85.00 266 LEU A O 1
ATOM 1949 N N . SER A 1 267 ? -30.624 -11.962 24.191 1.00 86.25 267 SER A N 1
ATOM 1950 C CA . SER A 1 267 ? -30.735 -11.247 25.470 1.00 86.25 267 SER A CA 1
ATOM 1951 C C . SER A 1 267 ? -31.428 -9.879 25.361 1.00 86.25 267 SER A C 1
ATOM 1953 O O . SER A 1 267 ? -32.028 -9.426 26.329 1.00 86.25 267 SER A O 1
ATOM 1955 N N . GLY A 1 268 ? -31.426 -9.232 24.188 1.00 90.50 268 GLY A N 1
ATOM 1956 C CA . GLY A 1 268 ? -31.955 -7.875 24.012 1.00 90.50 268 GLY A CA 1
ATOM 1957 C C . GLY A 1 268 ? -30.893 -6.802 24.260 1.00 90.50 268 GLY A C 1
ATOM 1958 O O . GLY A 1 268 ? -29.769 -6.936 23.783 1.00 90.50 268 GLY A O 1
ATOM 1959 N N . ILE A 1 269 ? -31.261 -5.724 24.960 1.00 93.75 269 ILE A N 1
ATOM 1960 C CA . ILE A 1 269 ? -30.360 -4.604 25.279 1.00 93.75 269 ILE A CA 1
ATOM 1961 C C . ILE A 1 269 ? -29.970 -4.686 26.754 1.00 93.75 269 ILE A C 1
ATOM 1963 O O . ILE A 1 269 ? -30.846 -4.714 27.621 1.00 93.75 269 ILE A O 1
ATOM 1967 N N . THR A 1 270 ? -28.669 -4.676 27.028 1.00 93.75 270 THR A N 1
ATOM 1968 C CA . THR A 1 270 ? -28.107 -4.736 28.382 1.00 93.75 270 THR A CA 1
ATOM 1969 C C . THR A 1 270 ? -27.198 -3.542 28.632 1.00 93.75 270 THR A C 1
ATOM 1971 O O . THR A 1 270 ? -26.332 -3.252 27.811 1.00 93.75 270 THR A O 1
ATOM 1974 N N . PHE A 1 271 ? -27.358 -2.888 29.781 1.00 94.19 271 PHE A N 1
ATOM 1975 C CA . PHE A 1 271 ? -26.400 -1.923 30.320 1.00 94.19 271 PHE A CA 1
ATOM 1976 C C . PHE A 1 271 ? -25.547 -2.589 31.406 1.00 94.19 271 PHE A C 1
ATOM 1978 O O . PHE A 1 271 ? -26.093 -3.289 32.256 1.00 94.19 271 PHE A O 1
ATOM 1985 N N . ASP A 1 272 ? -24.232 -2.379 31.377 1.00 92.94 272 ASP A N 1
ATOM 1986 C CA . ASP A 1 272 ? -23.238 -2.976 32.284 1.00 92.94 272 ASP A CA 1
ATOM 1987 C C . ASP A 1 272 ? -22.340 -1.877 32.864 1.00 92.94 272 ASP A C 1
ATOM 1989 O O . ASP A 1 272 ? -21.733 -1.103 32.118 1.00 92.94 272 ASP A O 1
ATOM 1993 N N . PHE A 1 273 ? -22.268 -1.815 34.192 1.00 93.56 273 PHE A N 1
ATOM 1994 C CA . PHE A 1 273 ? -21.473 -0.853 34.947 1.00 93.56 273 PHE A CA 1
ATOM 1995 C C . PHE A 1 273 ? -20.553 -1.585 35.921 1.00 93.56 273 PHE A C 1
ATOM 1997 O O . PHE A 1 273 ? -20.996 -2.458 36.679 1.00 93.56 273 PHE A O 1
ATOM 2004 N N . LYS A 1 274 ? -19.272 -1.212 35.925 1.00 92.94 274 LYS A N 1
ATOM 2005 C CA . LYS A 1 274 ? -18.252 -1.768 36.820 1.00 92.94 274 LYS A CA 1
ATOM 2006 C C . LYS A 1 274 ? -17.497 -0.670 37.544 1.00 92.94 274 LYS A C 1
ATOM 2008 O O . LYS A 1 274 ? -17.170 0.357 36.951 1.00 92.94 274 LYS A O 1
ATOM 2013 N N . LYS A 1 275 ? -17.152 -0.954 38.798 1.00 91.50 275 LYS A N 1
ATOM 2014 C CA . LYS A 1 275 ? -16.347 -0.084 39.659 1.00 91.50 275 LYS A CA 1
ATOM 2015 C C . LYS A 1 275 ? -14.868 -0.132 39.281 1.00 91.50 275 LYS A C 1
ATOM 2017 O O . LYS A 1 275 ? -14.429 -0.973 38.500 1.00 91.50 275 LYS A O 1
ATOM 2022 N N . THR A 1 276 ? -14.077 0.731 39.916 1.00 91.50 276 THR A N 1
ATOM 2023 C CA . THR A 1 276 ? -12.619 0.825 39.741 1.00 91.50 276 THR A CA 1
ATOM 2024 C C . THR A 1 276 ? -11.860 -0.477 39.990 1.00 91.50 276 THR A C 1
ATOM 2026 O O . THR A 1 276 ? -10.790 -0.634 39.419 1.00 91.50 276 THR A O 1
ATOM 2029 N N . ASP A 1 277 ? -12.383 -1.387 40.815 1.00 88.38 277 ASP A N 1
ATOM 2030 C CA . ASP A 1 277 ? -11.798 -2.707 41.107 1.00 88.38 277 ASP A CA 1
ATOM 2031 C C . ASP A 1 277 ? -12.311 -3.823 40.171 1.00 88.38 277 ASP A C 1
ATOM 2033 O O . ASP A 1 277 ? -12.012 -5.000 40.372 1.00 88.38 277 ASP A O 1
ATOM 2037 N N . GLY A 1 278 ? -13.108 -3.464 39.157 1.00 86.62 278 GLY A N 1
ATOM 2038 C CA . GLY A 1 278 ? -13.713 -4.383 38.196 1.00 86.62 278 GLY A CA 1
ATOM 2039 C C . GLY A 1 278 ? -14.942 -5.136 38.712 1.00 86.62 278 GLY A C 1
ATOM 2040 O O . GLY A 1 278 ? -15.535 -5.908 37.951 1.00 86.62 278 GLY A O 1
ATOM 2041 N N . THR A 1 279 ? -15.356 -4.922 39.966 1.00 88.81 279 THR A N 1
ATOM 2042 C CA . THR A 1 279 ? -16.585 -5.520 40.499 1.00 88.81 279 THR A CA 1
ATOM 2043 C C . THR A 1 279 ? -17.822 -4.906 39.843 1.00 88.81 279 THR A C 1
ATOM 2045 O O . THR A 1 279 ? -17.838 -3.732 39.463 1.00 88.81 279 THR A O 1
ATOM 2048 N N . ILE A 1 280 ? -18.870 -5.718 39.684 1.00 87.19 280 ILE A N 1
ATOM 2049 C CA . ILE A 1 280 ? -20.140 -5.281 39.095 1.00 87.19 280 ILE A CA 1
ATOM 2050 C C . ILE A 1 280 ? -20.787 -4.242 40.018 1.00 87.19 280 ILE A C 1
ATOM 2052 O O . ILE A 1 280 ? -21.072 -4.518 41.184 1.00 87.19 280 ILE A O 1
ATOM 2056 N N . GLU A 1 281 ? -21.034 -3.051 39.477 1.00 87.62 281 GLU A N 1
ATOM 2057 C CA . GLU A 1 281 ? -21.846 -2.017 40.120 1.00 87.62 281 GLU A CA 1
ATOM 2058 C C . GLU A 1 281 ? -23.326 -2.209 39.791 1.00 87.62 281 GLU A C 1
ATOM 2060 O O . GLU A 1 281 ? -24.179 -2.118 40.671 1.00 87.62 281 GLU A O 1
ATOM 2065 N N . GLY A 1 282 ? -23.625 -2.542 38.534 1.00 86.50 282 GLY A N 1
ATOM 2066 C CA . GLY A 1 282 ? -24.973 -2.865 38.098 1.00 86.50 282 GLY A CA 1
ATOM 2067 C C . GLY A 1 282 ? -24.999 -3.420 36.683 1.00 86.50 282 GLY A C 1
ATOM 2068 O O . GLY A 1 282 ? -24.276 -2.958 35.805 1.00 86.50 282 GLY A O 1
ATOM 2069 N N . VAL A 1 283 ? -25.868 -4.399 36.462 1.00 89.31 283 VAL A N 1
ATOM 2070 C CA . VAL A 1 283 ? -26.211 -4.910 35.132 1.00 89.31 283 VAL A CA 1
ATOM 2071 C C . VAL A 1 283 ? -27.719 -4.798 34.997 1.00 89.31 283 VAL A C 1
ATOM 2073 O O . VAL A 1 283 ? -28.425 -5.156 35.935 1.00 89.31 283 VAL A O 1
ATOM 2076 N N . TYR A 1 284 ? -28.203 -4.280 33.870 1.00 89.69 284 TYR A N 1
ATOM 2077 C CA . TYR A 1 284 ? -29.625 -4.066 33.617 1.00 89.69 284 TYR A CA 1
ATOM 2078 C C . TYR A 1 284 ? -29.985 -4.493 32.196 1.00 89.69 284 TYR A C 1
ATOM 2080 O O . TYR A 1 284 ? -29.680 -3.791 31.230 1.00 89.69 284 TYR A O 1
ATOM 2088 N N . THR A 1 285 ? -30.664 -5.630 32.066 1.00 90.75 285 THR A N 1
ATOM 2089 C CA . THR A 1 285 ? -31.189 -6.116 30.782 1.00 90.75 285 THR A CA 1
ATOM 2090 C C . THR A 1 285 ? -32.657 -5.738 30.636 1.00 90.75 285 THR A C 1
ATOM 2092 O O . THR A 1 285 ? -33.460 -6.018 31.527 1.00 90.75 285 THR A O 1
ATOM 2095 N N . PHE A 1 286 ? -33.008 -5.105 29.516 1.00 91.38 286 PHE A N 1
ATOM 2096 C CA . PHE A 1 286 ? -34.387 -4.737 29.199 1.00 91.38 286 PHE A CA 1
ATOM 2097 C C . PHE A 1 286 ? -35.216 -5.972 28.820 1.00 91.38 286 PHE A C 1
ATOM 2099 O O . PHE A 1 286 ? -34.765 -6.787 28.009 1.00 91.38 286 PHE A O 1
ATOM 2106 N N . PRO A 1 287 ? -36.452 -6.106 29.336 1.00 89.25 287 PRO A N 1
ATOM 2107 C CA . PRO A 1 287 ? -37.342 -7.174 28.917 1.00 89.25 287 PRO A CA 1
ATOM 2108 C C . PRO A 1 287 ? -37.716 -6.997 27.443 1.00 89.25 287 PRO A C 1
ATOM 2110 O O . PRO A 1 287 ? -37.976 -5.894 26.966 1.00 89.25 287 PRO A O 1
ATOM 2113 N N . ARG A 1 288 ? -37.776 -8.116 26.718 1.00 89.06 288 ARG A N 1
ATOM 2114 C CA . ARG A 1 288 ? -38.140 -8.148 25.290 1.00 89.06 288 ARG A CA 1
ATOM 2115 C C . ARG A 1 288 ? -39.653 -8.136 25.047 1.00 89.06 288 ARG A C 1
ATOM 2117 O O . ARG A 1 288 ? -40.090 -8.126 23.900 1.00 89.06 288 ARG A O 1
ATOM 2124 N N . THR A 1 289 ? -40.445 -8.194 26.113 1.00 90.00 289 THR A N 1
ATOM 2125 C CA . THR A 1 289 ? -41.909 -8.186 26.083 1.00 90.00 289 THR A CA 1
ATOM 2126 C C . THR A 1 289 ? -42.445 -6.783 26.353 1.00 90.00 289 THR A C 1
ATOM 2128 O O . THR A 1 289 ? -41.808 -5.984 27.040 1.00 90.00 289 THR A O 1
ATOM 2131 N N . ALA A 1 290 ? -43.630 -6.478 25.822 1.00 91.62 290 ALA A N 1
ATOM 2132 C CA . ALA A 1 290 ? -44.339 -5.249 26.158 1.00 91.62 290 ALA A CA 1
ATOM 2133 C C . ALA A 1 290 ? -44.938 -5.341 27.569 1.00 91.62 290 ALA A C 1
ATOM 2135 O O . ALA A 1 290 ? -45.417 -6.401 27.976 1.00 91.62 290 ALA A O 1
ATOM 2136 N N . GLY A 1 291 ? -44.932 -4.221 28.290 1.00 91.81 291 GLY A N 1
ATOM 2137 C CA . GLY A 1 291 ? -45.675 -4.093 29.537 1.00 91.81 291 GLY A CA 1
ATOM 2138 C C . GLY A 1 291 ? -47.177 -4.036 29.276 1.00 91.81 291 GLY A C 1
ATOM 2139 O O . GLY A 1 291 ? -47.625 -3.569 28.227 1.00 91.81 291 GLY A O 1
ATOM 2140 N N . LEU A 1 292 ? -47.961 -4.506 30.240 1.00 95.00 292 LEU A N 1
ATOM 2141 C CA . LEU A 1 292 ? -49.411 -4.337 30.256 1.00 95.00 292 LEU A CA 1
ATOM 2142 C C . LEU A 1 292 ? -49.795 -2.985 30.875 1.00 95.00 292 LEU A C 1
ATOM 2144 O O . LEU A 1 292 ? -48.987 -2.308 31.515 1.00 95.00 292 LEU A O 1
ATOM 2148 N N . SER A 1 293 ? -51.063 -2.596 30.714 1.00 93.31 293 SER A N 1
ATOM 2149 C CA . SER A 1 293 ? -51.615 -1.443 31.434 1.00 93.31 293 SER A CA 1
ATOM 2150 C C . SER A 1 293 ? -51.424 -1.622 32.948 1.00 93.31 293 SER A C 1
ATOM 2152 O O . SER A 1 293 ? -51.594 -2.723 33.468 1.00 93.31 293 SER A O 1
ATOM 2154 N N . ASN A 1 294 ? -51.071 -0.542 33.651 1.00 91.06 294 ASN A N 1
ATOM 2155 C CA . ASN A 1 294 ? -50.734 -0.520 35.084 1.00 91.06 294 ASN A CA 1
ATOM 2156 C C . ASN A 1 294 ? -49.445 -1.263 35.489 1.00 91.06 294 ASN A C 1
ATOM 2158 O O . ASN A 1 294 ? -49.245 -1.529 36.679 1.00 91.06 294 ASN A O 1
ATOM 2162 N N . GLN A 1 295 ? -48.555 -1.557 34.537 1.00 93.88 295 GLN A N 1
ATOM 2163 C CA . GLN A 1 295 ? -47.207 -2.046 34.826 1.00 93.88 295 GLN A CA 1
ATOM 2164 C C . GLN A 1 295 ? -46.151 -0.956 34.637 1.00 93.88 295 GLN A C 1
ATOM 2166 O O . GLN A 1 295 ? -46.261 -0.096 33.766 1.00 93.88 295 GLN A O 1
ATOM 2171 N N . VAL A 1 296 ? -45.103 -1.022 35.456 1.00 92.50 296 VAL A N 1
ATOM 2172 C CA . VAL A 1 296 ? -43.900 -0.188 35.362 1.00 92.50 296 VAL A CA 1
ATOM 2173 C C . VAL A 1 296 ? -42.663 -1.074 35.336 1.00 92.50 296 VAL A C 1
ATOM 2175 O O . VAL A 1 296 ? -42.686 -2.206 35.825 1.00 92.50 296 VAL A O 1
ATOM 2178 N N . LEU A 1 297 ? -41.577 -0.568 34.759 1.00 92.19 297 LEU A N 1
ATOM 2179 C CA . LEU A 1 297 ? -40.302 -1.268 34.780 1.00 92.19 297 LEU A CA 1
ATOM 2180 C C . LEU A 1 297 ? -39.673 -1.120 36.169 1.00 92.19 297 LEU A C 1
ATOM 2182 O O . LEU A 1 297 ? -39.499 -0.008 36.662 1.00 92.19 297 LEU A O 1
ATOM 2186 N N . SER A 1 298 ? -39.350 -2.240 36.804 1.00 88.38 298 SER A N 1
ATOM 2187 C CA . SER A 1 298 ? -38.740 -2.269 38.133 1.00 88.38 298 SER A CA 1
ATOM 2188 C C . SER A 1 298 ? -37.543 -3.209 38.160 1.00 88.38 298 SER A C 1
ATOM 2190 O O . SER A 1 298 ? -37.452 -4.146 37.363 1.00 88.38 298 SER A O 1
ATOM 2192 N N . VAL A 1 299 ? -36.619 -2.947 39.078 1.00 85.88 299 VAL A N 1
ATOM 2193 C CA . VAL A 1 299 ? -35.447 -3.793 39.292 1.00 85.88 299 VAL A CA 1
ATOM 2194 C C . VAL A 1 299 ? -35.850 -4.988 40.149 1.00 85.88 299 VAL A C 1
ATOM 2196 O O . VAL A 1 299 ? -36.341 -4.816 41.264 1.00 85.88 299 VAL A O 1
ATOM 2199 N N . GLN A 1 300 ? -35.604 -6.202 39.660 1.00 75.25 300 GLN A N 1
ATOM 2200 C CA . GLN A 1 300 ? -35.541 -7.369 40.531 1.00 75.25 300 GLN A CA 1
ATOM 2201 C C . GLN A 1 300 ? -34.134 -7.467 41.110 1.00 75.25 300 GLN A C 1
ATOM 2203 O O . GLN A 1 300 ? -33.193 -7.836 40.405 1.00 75.25 300 GLN A O 1
ATOM 2208 N N . THR A 1 301 ? -33.980 -7.152 42.394 1.00 65.75 301 THR A N 1
ATOM 2209 C CA . THR A 1 301 ? -32.780 -7.550 43.123 1.00 65.75 301 THR A CA 1
ATOM 2210 C C . THR A 1 301 ? -32.873 -9.052 43.369 1.00 65.75 301 THR A C 1
ATOM 2212 O O . THR A 1 301 ? -33.750 -9.527 44.090 1.00 65.75 301 THR A O 1
ATOM 2215 N N . ASN A 1 302 ? -31.984 -9.834 42.759 1.00 57.22 302 ASN A N 1
ATOM 2216 C CA . ASN A 1 302 ? -31.811 -11.227 43.157 1.00 57.22 302 ASN A CA 1
ATOM 2217 C C . ASN A 1 302 ? -31.142 -11.232 44.536 1.00 57.22 302 ASN A C 1
ATOM 2219 O O . ASN A 1 302 ? -29.916 -11.223 44.650 1.00 57.22 302 ASN A O 1
ATOM 2223 N N . ALA A 1 303 ? -31.955 -11.178 45.591 1.00 41.44 303 ALA A N 1
ATOM 2224 C CA . ALA A 1 303 ? -31.500 -11.351 46.961 1.00 41.44 303 ALA A CA 1
ATOM 2225 C C . ALA A 1 303 ? -30.870 -12.751 47.094 1.00 41.44 303 ALA A C 1
ATOM 2227 O O . ALA A 1 303 ? -31.579 -13.746 47.197 1.00 41.44 303 ALA A O 1
ATOM 2228 N N . GLY A 1 304 ? -29.535 -12.824 47.029 1.00 45.12 304 GLY A N 1
ATOM 2229 C CA . GLY A 1 304 ? -28.764 -14.048 47.287 1.00 45.12 304 GLY A CA 1
ATOM 2230 C C . GLY A 1 304 ? -27.753 -14.488 46.220 1.00 45.12 304 GLY A C 1
ATOM 2231 O O . GLY A 1 304 ? -27.086 -15.494 46.432 1.00 45.12 304 GLY A O 1
ATOM 2232 N N . GLY A 1 305 ? -27.591 -13.785 45.095 1.00 41.81 305 GLY A N 1
ATOM 2233 C CA . GLY A 1 305 ? -26.601 -14.163 44.074 1.00 41.81 305 GLY A CA 1
ATOM 2234 C C . GLY A 1 305 ? -25.275 -13.412 44.211 1.00 41.81 305 GLY A C 1
ATOM 2235 O O . GLY A 1 305 ? -25.254 -12.188 44.115 1.00 41.81 305 GLY A O 1
ATOM 2236 N N . THR A 1 306 ? -24.158 -14.128 44.340 1.00 43.59 306 THR A N 1
ATOM 2237 C CA . THR A 1 306 ? -22.777 -13.614 44.481 1.00 43.59 306 THR A CA 1
ATOM 2238 C C . THR A 1 306 ? -22.248 -12.799 43.279 1.00 43.59 306 THR A C 1
ATOM 2240 O O . THR A 1 306 ? -21.050 -12.593 43.183 1.00 43.59 306 THR A O 1
ATOM 2243 N N . ASN A 1 307 ? -23.093 -12.321 42.355 1.00 51.09 307 ASN A N 1
ATOM 2244 C CA . ASN A 1 307 ? -22.669 -11.653 41.112 1.00 51.09 307 ASN A CA 1
ATOM 2245 C C . ASN A 1 307 ? -23.560 -10.479 40.647 1.00 51.09 307 ASN A C 1
ATOM 2247 O O . ASN A 1 307 ? -23.534 -10.129 39.470 1.00 51.09 307 ASN A O 1
ATOM 2251 N N . GLY A 1 308 ? -24.349 -9.855 41.534 1.00 53.03 308 GLY A N 1
ATOM 2252 C CA . GLY A 1 308 ? -24.915 -8.508 41.297 1.00 53.03 308 GLY A CA 1
ATOM 2253 C C . GLY A 1 308 ? -25.801 -8.322 40.052 1.00 53.03 308 GLY A C 1
ATOM 2254 O O . GLY A 1 308 ? -26.072 -7.191 39.654 1.00 53.03 308 GLY A O 1
ATOM 2255 N N . THR A 1 309 ? -26.257 -9.403 39.416 1.00 56.34 309 THR A N 1
ATOM 2256 C CA . THR A 1 309 ? -27.035 -9.346 38.175 1.00 56.34 309 THR A CA 1
ATOM 2257 C C . THR A 1 309 ? -28.478 -9.007 38.521 1.00 56.34 309 THR A C 1
ATOM 2259 O O . THR A 1 309 ? -29.224 -9.839 39.044 1.00 56.34 309 THR A O 1
ATOM 2262 N N . SER A 1 310 ? -28.849 -7.755 38.270 1.00 68.62 310 SER A N 1
ATOM 2263 C CA . SER A 1 310 ? -30.215 -7.274 38.420 1.00 68.62 310 SER A CA 1
ATOM 2264 C C . SER A 1 310 ? -30.917 -7.349 37.063 1.00 68.62 310 SER A C 1
ATOM 2266 O O . SER A 1 310 ? -30.318 -7.095 36.023 1.00 68.62 310 SER A O 1
ATOM 2268 N N . THR A 1 311 ? -32.190 -7.723 37.027 1.00 74.31 311 THR A N 1
ATOM 2269 C CA . THR A 1 311 ? -32.963 -7.734 35.772 1.00 74.31 311 THR A CA 1
ATOM 2270 C C . THR A 1 311 ? -34.077 -6.708 35.851 1.00 74.31 311 THR A C 1
ATOM 2272 O O . THR A 1 311 ? -34.725 -6.575 36.893 1.00 74.31 311 THR A O 1
ATOM 2275 N N . LEU A 1 312 ? -34.313 -5.982 34.757 1.00 88.69 312 LEU A N 1
ATOM 2276 C CA . LEU A 1 312 ? -35.478 -5.113 34.650 1.00 88.69 312 LEU A CA 1
ATOM 2277 C C . LEU A 1 312 ? -36.689 -5.966 34.269 1.00 88.69 312 LEU A C 1
ATOM 2279 O O . LEU A 1 312 ? -36.627 -6.762 33.334 1.00 88.69 312 LEU A O 1
ATOM 2283 N N . GLN A 1 313 ? -37.797 -5.802 34.985 1.00 89.75 313 GLN A N 1
ATOM 2284 C CA . GLN A 1 313 ? -39.034 -6.531 34.715 1.00 89.75 313 GLN A CA 1
ATOM 2285 C C . GLN A 1 313 ? -40.261 -5.634 34.823 1.00 89.75 313 GLN A C 1
ATOM 2287 O O . GLN A 1 313 ? -40.295 -4.694 35.624 1.00 89.75 313 GLN A O 1
ATOM 2292 N N . TRP A 1 314 ? -41.282 -5.945 34.026 1.00 92.56 314 TRP A N 1
ATOM 2293 C CA . TRP A 1 314 ? -42.596 -5.332 34.159 1.00 92.56 314 TRP A CA 1
ATOM 2294 C C . TRP A 1 314 ? -43.258 -5.819 35.442 1.00 92.56 314 TRP A C 1
ATOM 2296 O O . TRP A 1 314 ? -43.455 -7.018 35.625 1.00 92.56 314 TRP A O 1
ATOM 2306 N N . LYS A 1 315 ? -43.605 -4.886 36.325 1.00 91.38 315 LYS A N 1
ATOM 2307 C CA . LYS A 1 315 ? -44.255 -5.176 37.601 1.00 91.38 315 LYS A CA 1
ATOM 2308 C C . LYS A 1 315 ? -45.491 -4.309 37.760 1.00 91.38 315 LYS A C 1
ATOM 2310 O O . LYS A 1 315 ? -45.476 -3.137 37.378 1.00 91.38 315 LYS A O 1
ATOM 2315 N N . ASN A 1 316 ? -46.564 -4.870 38.312 1.00 91.75 316 ASN A N 1
ATOM 2316 C CA . ASN A 1 316 ? -47.764 -4.090 38.599 1.00 91.75 316 ASN A CA 1
ATOM 2317 C C . ASN A 1 316 ? -47.429 -2.987 39.605 1.00 91.75 316 ASN A C 1
ATOM 2319 O O . ASN A 1 316 ? -46.738 -3.232 40.595 1.00 91.75 316 ASN A O 1
ATOM 2323 N N . VAL A 1 317 ? -47.967 -1.786 39.391 1.00 88.25 317 VAL A N 1
ATOM 2324 C CA . VAL A 1 317 ? -47.718 -0.626 40.266 1.00 88.25 317 VAL A CA 1
ATOM 2325 C C . VAL A 1 317 ? -48.004 -0.948 41.742 1.00 88.25 317 VAL A C 1
ATOM 2327 O O . VAL A 1 317 ? -47.214 -0.597 42.618 1.00 88.25 317 VAL A O 1
ATOM 2330 N N . ASN A 1 318 ? -49.070 -1.706 42.017 1.00 85.50 318 ASN A N 1
ATOM 2331 C CA . ASN A 1 318 ? -49.460 -2.102 43.376 1.00 85.50 318 ASN A CA 1
ATOM 2332 C C . ASN A 1 318 ? -48.408 -2.968 44.094 1.00 85.50 318 ASN A C 1
ATOM 2334 O O . ASN A 1 318 ? -48.344 -2.964 45.318 1.00 85.50 318 ASN A O 1
ATOM 2338 N N . GLU A 1 319 ? -47.571 -3.697 43.353 1.00 82.88 319 GLU A N 1
ATOM 2339 C CA . GLU A 1 319 ? -46.514 -4.546 43.915 1.00 82.88 319 GLU A CA 1
ATOM 2340 C C . GLU A 1 319 ? -45.186 -3.794 44.113 1.00 82.88 319 GLU A C 1
ATOM 2342 O O . GLU A 1 319 ? -44.270 -4.321 44.749 1.00 82.88 319 GLU A O 1
ATOM 2347 N N . VAL A 1 320 ? -45.040 -2.604 43.520 1.00 79.88 320 VAL A N 1
ATOM 2348 C CA . VAL A 1 320 ? -43.847 -1.747 43.651 1.00 79.88 320 VAL A CA 1
ATOM 2349 C C . VAL A 1 320 ? -43.999 -0.779 44.820 1.00 79.88 320 VAL A C 1
ATOM 2351 O O . VAL A 1 320 ? -43.039 -0.555 45.549 1.00 79.88 320 VAL A O 1
ATOM 2354 N N . ILE A 1 321 ? -45.199 -0.226 45.023 1.00 76.75 321 ILE A N 1
ATOM 2355 C CA . ILE A 1 321 ? -45.449 0.811 46.039 1.00 76.75 321 ILE A CA 1
ATOM 2356 C C . ILE A 1 321 ? -45.301 0.268 47.472 1.00 76.75 321 ILE A C 1
ATOM 2358 O O . ILE A 1 321 ? -45.102 1.044 48.404 1.00 76.75 321 ILE A O 1
ATOM 2362 N N . GLY A 1 322 ? -45.336 -1.057 47.655 1.00 61.94 322 GLY A N 1
ATOM 2363 C CA . GLY A 1 322 ? -45.449 -1.665 48.975 1.00 61.94 322 GLY A CA 1
ATOM 2364 C C . GLY A 1 322 ? -46.789 -1.288 49.608 1.00 61.94 322 GLY A C 1
ATOM 2365 O O . GLY A 1 322 ? -47.370 -0.235 49.351 1.00 61.94 322 GLY A O 1
ATOM 2366 N N . VAL A 1 323 ? -47.340 -2.152 50.447 1.00 52.09 323 VAL A N 1
ATOM 2367 C CA . VAL A 1 323 ? -48.419 -1.702 51.326 1.00 52.09 323 VAL A CA 1
ATOM 2368 C C . VAL A 1 323 ? -47.772 -0.672 52.251 1.00 52.09 323 VAL A C 1
ATOM 2370 O O . VAL A 1 323 ? -46.991 -1.061 53.116 1.00 52.09 323 VAL A O 1
ATOM 2373 N N . LEU A 1 324 ? -48.001 0.628 52.022 1.00 48.38 324 LEU A N 1
ATOM 2374 C CA . LEU A 1 324 ? -47.574 1.675 52.952 1.00 48.38 324 LEU A CA 1
ATOM 2375 C C . LEU A 1 324 ? -48.063 1.244 54.340 1.00 48.38 324 LEU A C 1
ATOM 2377 O O . LEU A 1 324 ? -49.278 1.085 54.501 1.00 48.38 324 LEU A O 1
ATOM 2381 N N . PRO A 1 325 ? -47.178 1.007 55.327 1.00 47.78 325 PRO A N 1
ATOM 2382 C CA . PRO A 1 325 ? -47.638 0.793 56.681 1.00 47.78 325 PRO A CA 1
ATOM 2383 C C . PRO A 1 325 ? -48.345 2.078 57.088 1.00 47.78 325 PRO A C 1
ATOM 2385 O O . PRO A 1 325 ? -47.736 3.137 57.242 1.00 47.78 325 PRO A O 1
ATOM 2388 N N . VAL A 1 326 ? -49.666 1.996 57.185 1.00 50.09 326 VAL A N 1
ATOM 2389 C CA . VAL A 1 326 ? -50.470 3.045 57.783 1.00 50.09 326 VAL A CA 1
ATOM 2390 C C . VAL A 1 326 ? -50.128 3.015 59.268 1.00 50.09 326 VAL A C 1
ATOM 2392 O O . VAL A 1 326 ? -50.724 2.267 60.038 1.00 50.09 326 VAL A O 1
ATOM 2395 N N . TYR A 1 327 ? -49.120 3.786 59.668 1.00 41.94 327 TYR A N 1
ATOM 2396 C CA . TYR A 1 327 ? -48.907 4.094 61.073 1.00 41.94 327 TYR A CA 1
ATOM 2397 C C . TYR A 1 327 ? -50.023 5.049 61.485 1.00 41.94 327 TYR A C 1
ATOM 2399 O O . TYR A 1 327 ? -49.947 6.257 61.269 1.00 41.94 327 TYR A O 1
ATOM 2407 N N . LEU A 1 328 ? -51.096 4.487 62.036 1.00 43.38 328 LEU A N 1
ATOM 2408 C CA . LEU A 1 328 ? -52.016 5.254 62.859 1.00 43.38 328 LEU A CA 1
ATOM 2409 C C . LEU A 1 328 ? -51.222 5.673 64.099 1.00 43.38 328 LEU A C 1
ATOM 2411 O O . LEU A 1 328 ? -50.964 4.853 64.978 1.00 43.38 328 LEU A O 1
ATOM 2415 N N . THR A 1 329 ? -50.779 6.929 64.160 1.00 42.62 329 THR A N 1
ATOM 2416 C CA . THR A 1 329 ? -50.412 7.536 65.441 1.00 42.62 329 THR A CA 1
ATOM 2417 C C . THR A 1 329 ? -51.718 7.793 66.168 1.00 42.62 329 THR A C 1
ATOM 2419 O O . THR A 1 329 ? -52.336 8.844 66.004 1.00 42.62 329 THR A O 1
ATOM 2422 N N . ASP A 1 330 ? -52.193 6.776 66.877 1.00 40.88 330 ASP A N 1
ATOM 2423 C CA . ASP A 1 330 ? -53.372 6.904 67.710 1.00 40.88 330 ASP A CA 1
ATOM 2424 C C . ASP A 1 330 ? -52.992 7.683 68.975 1.00 40.88 330 ASP A C 1
ATOM 2426 O O . ASP A 1 330 ? -52.565 7.140 69.991 1.00 40.88 330 ASP A O 1
ATOM 2430 N N . THR A 1 331 ? -53.073 9.002 68.865 1.00 45.56 331 THR A N 1
ATOM 2431 C CA . THR A 1 331 ? -53.452 9.855 69.985 1.00 45.56 331 THR A CA 1
ATOM 2432 C C . THR A 1 331 ? -54.822 10.410 69.644 1.00 45.56 331 THR A C 1
ATOM 2434 O O . THR A 1 331 ? -54.921 11.574 69.275 1.00 45.56 331 THR A O 1
ATOM 2437 N N . GLU A 1 332 ? -55.850 9.557 69.623 1.00 42.75 332 GLU A N 1
ATOM 2438 C CA . GLU A 1 332 ? -57.102 9.762 70.360 1.00 42.75 332 GLU A CA 1
ATOM 2439 C C . GLU A 1 332 ? -58.160 8.707 69.973 1.00 42.75 332 GLU A C 1
ATOM 2441 O O . GLU A 1 332 ? -58.693 8.704 68.865 1.00 42.75 332 GLU A O 1
ATOM 2446 N N . ALA A 1 333 ? -58.549 7.936 70.996 1.00 39.34 333 ALA A N 1
ATOM 2447 C CA . ALA A 1 333 ? -59.804 7.197 71.158 1.00 39.34 333 ALA A CA 1
ATOM 2448 C C . ALA A 1 333 ? -59.923 5.787 70.537 1.00 39.34 333 ALA A C 1
ATOM 2450 O O . ALA A 1 333 ? -60.467 5.581 69.457 1.00 39.34 333 ALA A O 1
ATOM 2451 N N . ASP A 1 334 ? -59.540 4.803 71.357 1.00 44.06 334 ASP A N 1
ATOM 2452 C CA . ASP A 1 334 ? -60.367 3.662 71.789 1.00 44.06 334 ASP A CA 1
ATOM 2453 C C . ASP A 1 334 ? -61.528 3.270 70.847 1.00 44.06 334 ASP A C 1
ATOM 2455 O O . ASP A 1 334 ? -62.697 3.558 71.096 1.00 44.06 334 ASP A O 1
ATOM 2459 N N . ASN A 1 335 ? -61.188 2.628 69.728 1.00 49.03 335 ASN A N 1
ATOM 2460 C CA . ASN A 1 335 ? -62.013 1.635 69.039 1.00 49.03 335 ASN A CA 1
ATOM 2461 C C . ASN A 1 335 ? -61.127 0.886 68.039 1.00 49.03 335 ASN A C 1
ATOM 2463 O O . ASN A 1 335 ? -60.851 1.364 66.938 1.00 49.03 335 ASN A O 1
ATOM 2467 N N . ALA A 1 336 ? -60.672 -0.305 68.432 1.00 50.44 336 ALA A N 1
ATOM 2468 C CA . ALA A 1 336 ? -59.888 -1.193 67.583 1.00 50.44 336 ALA A CA 1
ATOM 2469 C C . ALA A 1 336 ? -60.562 -1.375 66.209 1.00 50.44 336 ALA A C 1
ATOM 2471 O O . ALA A 1 336 ? -61.693 -1.858 66.108 1.00 50.44 336 ALA A O 1
ATOM 2472 N N . LEU A 1 337 ? -59.865 -0.985 65.136 1.00 54.16 337 LEU A N 1
ATOM 2473 C CA . LEU A 1 337 ? -60.324 -1.240 63.774 1.00 54.16 337 LEU A CA 1
ATOM 2474 C C . LEU A 1 337 ? -60.457 -2.762 63.572 1.00 54.16 337 LEU A C 1
ATOM 2476 O O . LEU A 1 337 ? -59.521 -3.502 63.886 1.00 54.16 337 LEU A O 1
ATOM 2480 N N . PRO A 1 338 ? -61.597 -3.259 63.060 1.00 50.59 338 PRO A N 1
ATOM 2481 C CA . PRO A 1 338 ? -61.811 -4.689 62.902 1.00 50.59 338 PRO A CA 1
ATOM 2482 C C . PRO A 1 338 ? -60.823 -5.285 61.891 1.00 50.59 338 PRO A C 1
ATOM 2484 O O . PRO A 1 338 ? -60.693 -4.809 60.761 1.00 50.59 338 PRO A O 1
ATOM 2487 N N . SER A 1 339 ? -60.151 -6.356 62.313 1.00 45.06 339 SER A N 1
ATOM 2488 C CA . SER A 1 339 ? -59.300 -7.201 61.471 1.00 45.06 339 SER A CA 1
ATOM 2489 C C . SER A 1 339 ? -60.060 -7.660 60.215 1.00 45.06 339 SER A C 1
ATOM 2491 O O . SER A 1 339 ? -61.166 -8.191 60.321 1.00 45.06 339 SER A O 1
ATOM 2493 N N . GLY A 1 340 ? -59.480 -7.443 59.026 1.00 52.19 340 GLY A N 1
ATOM 2494 C CA . GLY A 1 340 ? -59.987 -7.971 57.748 1.00 52.19 340 GLY A CA 1
ATOM 2495 C C . GLY A 1 340 ? -60.689 -6.989 56.795 1.00 52.19 340 GLY A C 1
ATOM 2496 O O . GLY A 1 340 ? -61.180 -7.426 55.758 1.00 52.19 340 GLY A O 1
ATOM 2497 N N . ALA A 1 341 ? -60.747 -5.682 57.084 1.00 51.78 341 ALA A N 1
ATOM 2498 C CA . ALA A 1 341 ? -61.322 -4.689 56.163 1.00 51.78 341 ALA A CA 1
ATOM 2499 C C . ALA A 1 341 ? -60.270 -4.046 55.230 1.00 51.78 341 ALA A C 1
ATOM 2501 O O . ALA A 1 341 ? -59.163 -3.723 55.657 1.00 51.78 341 ALA A O 1
ATOM 2502 N N . LEU A 1 342 ? -60.633 -3.826 53.957 1.00 48.91 342 LEU A N 1
ATOM 2503 C CA . LEU A 1 342 ? -59.829 -3.070 52.986 1.00 48.91 342 LEU A CA 1
ATOM 2504 C C . LEU A 1 342 ? -60.029 -1.560 53.198 1.00 48.91 342 LEU A C 1
ATOM 2506 O O . LEU A 1 342 ? -61.155 -1.057 53.251 1.00 48.91 342 LEU A O 1
ATOM 2510 N N . TYR A 1 343 ? -58.927 -0.821 53.303 1.00 61.22 343 TYR A N 1
ATOM 2511 C CA . TYR A 1 343 ? -58.923 0.633 53.459 1.00 61.22 343 TYR A CA 1
ATOM 2512 C C . TYR A 1 343 ? -58.171 1.272 52.295 1.00 61.22 343 TYR A C 1
ATOM 2514 O O . TYR A 1 343 ? -57.147 0.756 51.850 1.00 61.22 343 TYR A O 1
ATOM 2522 N N . LYS A 1 344 ? -58.670 2.412 51.807 1.00 53.56 344 LYS A N 1
ATOM 2523 C CA . LYS A 1 344 ? -57.997 3.213 50.778 1.00 53.56 344 LYS A CA 1
ATOM 2524 C C . LYS A 1 344 ? -57.600 4.566 51.361 1.00 53.56 344 LYS A C 1
ATOM 2526 O O . LYS A 1 344 ? -58.364 5.177 52.110 1.00 53.56 344 LYS A O 1
ATOM 2531 N N . ILE A 1 345 ? -56.416 5.042 50.987 1.00 51.94 345 ILE A N 1
ATOM 2532 C CA . ILE A 1 345 ? -55.957 6.400 51.289 1.00 51.94 345 ILE A CA 1
ATOM 2533 C C . ILE A 1 345 ? -56.530 7.342 50.222 1.00 51.94 345 ILE A C 1
ATOM 2535 O O . ILE A 1 345 ? -56.353 7.115 49.023 1.00 51.94 345 ILE A O 1
ATOM 2539 N N . SER A 1 346 ? -57.246 8.380 50.656 1.00 45.84 346 SER A N 1
ATOM 2540 C CA . SER A 1 346 ? -57.791 9.434 49.796 1.00 45.84 346 SER A CA 1
ATOM 2541 C C . SER A 1 346 ? -57.381 10.793 50.359 1.00 45.84 346 SER A C 1
ATOM 2543 O O . SER A 1 346 ? -57.976 11.280 51.321 1.00 45.84 346 SER A O 1
ATOM 2545 N N . GLY A 1 347 ? -56.347 11.403 49.777 1.00 65.00 347 GLY A N 1
ATOM 2546 C CA . GLY A 1 347 ? -55.726 12.602 50.347 1.00 65.00 347 GLY A CA 1
ATOM 2547 C C . GLY A 1 347 ? -55.072 12.299 51.701 1.00 65.00 347 GLY A C 1
ATOM 2548 O O . GLY A 1 347 ? -54.393 11.287 51.840 1.00 65.00 347 GLY A O 1
ATOM 2549 N N . SER A 1 348 ? -55.297 13.147 52.709 1.00 46.97 348 SER A N 1
ATOM 2550 C CA . SER A 1 348 ? -54.767 12.981 54.075 1.00 46.97 348 SER A CA 1
ATOM 2551 C C . SER A 1 348 ? -55.639 12.115 55.001 1.00 46.97 348 SER A C 1
ATOM 2553 O O . SER A 1 348 ? -55.424 12.110 56.211 1.00 46.97 348 SER A O 1
ATOM 2555 N N . ARG A 1 349 ? -56.648 11.399 54.475 1.00 47.00 349 ARG A N 1
ATOM 2556 C CA . ARG A 1 349 ? -57.584 10.591 55.280 1.00 47.00 349 ARG A CA 1
ATOM 2557 C C . ARG A 1 349 ? -57.653 9.135 54.818 1.00 47.00 349 ARG A C 1
ATOM 2559 O O . ARG A 1 349 ? -57.607 8.838 53.622 1.00 47.00 349 ARG A O 1
ATOM 2566 N N . ILE A 1 350 ? -57.820 8.238 55.789 1.00 56.25 350 ILE A N 1
ATOM 2567 C CA . ILE A 1 350 ? -58.062 6.805 55.582 1.00 56.25 350 ILE A CA 1
ATOM 2568 C C . ILE A 1 350 ? -59.572 6.581 55.561 1.00 56.25 350 ILE A C 1
ATOM 2570 O O . ILE A 1 350 ? -60.270 6.944 56.506 1.00 56.25 350 ILE A O 1
ATOM 2574 N N . VAL A 1 351 ? -60.083 5.986 54.483 1.00 59.19 351 VAL A N 1
ATOM 2575 C CA . VAL A 1 351 ? -61.516 5.716 54.320 1.00 59.19 351 VAL A CA 1
ATOM 2576 C C . VAL A 1 351 ? -61.733 4.210 54.192 1.00 59.19 351 VAL A C 1
ATOM 2578 O O . VAL A 1 351 ? -61.101 3.545 53.368 1.00 59.19 351 VAL A O 1
ATOM 2581 N N . ARG A 1 352 ? -62.631 3.663 55.023 1.00 52.59 352 ARG A N 1
ATOM 2582 C CA . ARG A 1 352 ? -63.066 2.260 54.955 1.00 52.59 352 ARG A CA 1
ATOM 2583 C C . ARG A 1 352 ? -63.794 2.028 53.635 1.00 52.59 352 ARG A C 1
ATOM 2585 O O . ARG A 1 352 ? -64.796 2.699 53.379 1.00 52.59 352 ARG A O 1
ATOM 2592 N N . GLN A 1 353 ? -63.332 1.079 52.821 1.00 47.84 353 GLN A N 1
ATOM 2593 C CA . GLN A 1 353 ? -64.124 0.644 51.675 1.00 47.84 353 GLN A CA 1
ATOM 2594 C C . GLN A 1 353 ? -65.305 -0.174 52.205 1.00 47.84 353 GLN A C 1
ATOM 2596 O O . GLN A 1 353 ? -65.126 -1.154 52.929 1.00 47.84 353 GLN A O 1
ATOM 2601 N N . ARG A 1 354 ? -66.526 0.287 51.922 1.00 51.47 354 ARG A N 1
ATOM 2602 C CA . ARG A 1 354 ? -67.720 -0.546 52.095 1.00 51.47 354 ARG A CA 1
ATOM 2603 C C . ARG A 1 354 ? -67.766 -1.547 50.928 1.00 51.47 354 ARG A C 1
ATOM 2605 O O . ARG A 1 354 ? -67.292 -1.170 49.856 1.00 51.47 354 ARG A O 1
ATOM 2612 N N . PRO A 1 355 ? -68.245 -2.782 51.164 1.00 51.19 355 PRO A N 1
ATOM 2613 C CA . PRO A 1 355 ? -68.297 -3.829 50.145 1.00 51.19 355 PRO A CA 1
ATOM 2614 C C . PRO A 1 355 ? -69.044 -3.403 48.882 1.00 51.19 355 PRO A C 1
ATOM 2616 O O . PRO A 1 355 ? -69.980 -2.575 49.003 1.00 51.19 355 PRO A O 1
#

Sequence (355 aa):
MKTQMYLPAVAFMMMTASAMAQTKIKDGSISSTPQPSGNAVLELESNNKGLLLPRVALTALNTAAPLTAHVAGMTVYNTASTADVTPGYYYNNGSQWVRINQPEPWKVQNSSADATANNQDIYQMGKVAINKNTPSDQQLEVVGDVKAHYTNGAYNGGIQTNFTDFGVPMNILYVADNPSLAAATKSSVISLYDGIANLQSNNGLGGGNIAAISSATGGTAGIVSNNSTQTISAEIWTQSNGTSGNVTLSHNKSTGERAAMAIEKLSGITFDFKKTDGTIEGVYTFPRTAGLSNQVLSVQTNAGGTNGTSTLQWKNVNEVIGVLPVYLTDTEADNALPSGALYKISGSRIVRQRP

Nearest PDB structures (foldseek):
  3emn-assembly1_X  TM=2.933E-01  e=2.557E+00  Mus musculus
  5xdn-assembly1_A  TM=3.230E-01  e=7.514E+00  Homo sapiens

Mean predicted aligned error: 13.78 Å

Solvent-accessible surface area (backbone atoms only — not comparable to full-atom values): 21091 Å² total; per-residue (Å²): 144,87,88,78,89,81,90,82,84,86,80,86,74,74,75,80,73,79,77,83,75,72,74,45,49,63,78,73,70,60,95,69,78,73,70,49,60,96,89,48,97,76,47,80,48,50,81,87,64,80,87,84,57,59,78,38,65,48,59,35,35,78,43,43,45,86,45,98,56,56,47,60,75,46,63,35,28,31,67,27,77,34,89,82,37,56,65,43,47,30,34,22,75,44,69,33,52,42,66,62,85,71,79,57,85,39,21,27,64,100,53,91,48,68,49,89,58,96,88,57,63,66,44,65,94,67,67,47,60,40,84,53,93,64,91,69,95,46,64,69,42,67,67,70,81,49,76,48,77,51,73,75,90,67,42,26,34,40,38,32,43,71,40,47,90,83,79,51,65,24,36,36,40,39,39,20,60,29,93,47,74,87,72,33,52,30,38,36,38,38,39,40,41,91,53,34,43,37,41,38,36,35,59,58,65,12,33,37,38,39,38,40,39,48,55,98,56,35,37,38,37,38,40,39,38,37,38,67,79,62,44,39,36,44,38,39,40,37,38,41,48,84,84,53,54,38,40,37,42,37,40,41,34,76,63,39,23,31,45,35,39,38,42,30,89,87,68,35,46,32,40,42,32,27,36,65,83,45,48,71,71,39,34,42,34,47,63,92,66,84,71,58,91,70,42,41,83,40,77,44,76,60,87,84,57,99,68,58,65,31,40,39,38,73,36,48,50,78,76,71,68,48,85,71,80,78,76,76,80,81,86,78,77,99,67,85,79,71,88,90,70,61,69,46,78,60,86,99,44,80,43,77,60,75,134

pLDDT: mean 84.75, std 17.03, range [39.34, 98.31]

Secondary structure (DSSP, 8-state):
------------------------EE-SSS---SSPPTT-S--EE-SS------EE----TT--TTSSS--TT-EEEE---BTTB-SEEEEE-SSSEEESSPPPS-EETTSSSBP-STTS-EE-SS-EEES--SPPSSSEEESS--EEEEE-SS-EEEEEEEE-TTSS-EEEEEEESSSSGGG-SEEEEEEEETTEEEEEEEETTEEEEEEEEEETTEEEEEEEEE-TTSSEEEEEEEEESSS-EEEEEEEEETTS-EEEEEEETTTEEEEEEE-TTS-EEEEEEPPSSPPPTTEEEEEE--TT-TT-EEEEEEEEHHHHS----------S---PPPTT--EEEETTEEEEPP-

Foldseek 3Di:
DDDDDDDDDDDPVPPPPVPPDQAAAEPPQDDDDRDDDPPDSYHYDDPPDDDQFAEAADAFFQDCPPDPFFDAQAKGFHPYDHDHDDGAIWGGRRGTTDGDDDADQWDAPPDRHGDDDPPGHTDHPQADEDPDDDDDPDSYYYPDWDWDWDDDPQKIWTWTFQDCLVPGGWTKGKIFRDPDPVPGQWMWIFIDDPQKTKTWTHNHQWIWMWMWGADPQGTKTKTKTADNVNFKMWMWMADDRNPAGWIKTKIAGPQQFIWMWIAGPVQGIKIWGADSNNATPAIETDDPDDADPQWDWDWDDPVPDPHRYIYTDTDHPDVVVPPPPPPPPPPDDDDDDDPPWDWDDDPPDIDTDDD